Protein AF-A0A9R1PGS2-F1 (afdb_monomer_lite)

Structure (mmCIF, N/CA/C/O backbone):
data_AF-A0A9R1PGS2-F1
#
_entry.id   AF-A0A9R1PGS2-F1
#
loop_
_atom_site.group_PDB
_atom_site.id
_atom_site.type_symbol
_atom_site.label_atom_id
_atom_site.label_alt_id
_atom_site.label_comp_id
_atom_site.label_asym_id
_atom_site.label_entity_id
_atom_site.label_seq_id
_atom_site.pdbx_PDB_ins_code
_atom_site.Cartn_x
_atom_site.Cartn_y
_atom_site.Cartn_z
_atom_site.occupancy
_atom_site.B_iso_or_equiv
_atom_site.auth_seq_id
_atom_site.auth_comp_id
_atom_site.auth_asym_id
_atom_site.auth_atom_id
_atom_site.pdbx_PDB_model_num
ATOM 1 N N . MET A 1 1 ? -8.650 -7.534 22.017 1.00 87.50 1 MET A N 1
ATOM 2 C CA . MET A 1 1 ? -7.785 -6.794 21.065 1.00 87.50 1 MET A CA 1
ATOM 3 C C . MET A 1 1 ? -8.063 -7.182 19.616 1.00 87.50 1 MET A C 1
ATOM 5 O O . MET A 1 1 ? -8.366 -6.286 18.847 1.00 87.50 1 MET A O 1
ATOM 9 N N . ARG A 1 2 ? -8.017 -8.472 19.238 1.00 89.81 2 ARG A N 1
ATOM 10 C CA . ARG A 1 2 ? -8.270 -8.923 17.850 1.00 89.81 2 ARG A CA 1
ATOM 11 C C . ARG A 1 2 ? -9.603 -8.436 17.267 1.00 89.81 2 ARG A C 1
ATOM 13 O O . ARG A 1 2 ? -9.591 -7.783 16.235 1.00 89.81 2 ARG A O 1
ATOM 20 N N . GLU A 1 3 ? -10.719 -8.674 17.953 1.00 90.25 3 GLU A N 1
ATOM 21 C CA . GLU A 1 3 ? -12.052 -8.211 17.513 1.00 90.25 3 GLU A CA 1
ATOM 22 C C . GLU A 1 3 ? -12.125 -6.686 17.370 1.00 90.25 3 GLU A C 1
ATOM 24 O O . GLU A 1 3 ? -12.652 -6.166 16.393 1.00 90.25 3 GLU A O 1
ATOM 29 N N . TRP A 1 4 ? -11.507 -5.960 18.303 1.00 92.25 4 TRP A N 1
ATOM 30 C CA . TRP A 1 4 ? -11.409 -4.504 18.224 1.00 92.25 4 TRP A CA 1
ATOM 31 C C . TRP A 1 4 ? -10.594 -4.051 17.002 1.00 92.25 4 TRP A C 1
ATOM 33 O O . TRP A 1 4 ? -11.009 -3.135 16.300 1.00 92.25 4 TRP A O 1
ATOM 43 N N . CYS A 1 5 ? -9.484 -4.734 16.686 1.00 92.75 5 CYS A N 1
ATOM 44 C CA . CYS A 1 5 ? -8.715 -4.466 15.469 1.00 92.75 5 CYS A CA 1
ATOM 45 C C . CYS A 1 5 ? -9.551 -4.727 14.213 1.00 92.75 5 CYS A C 1
ATOM 47 O O . CYS A 1 5 ? -9.381 -4.008 13.243 1.00 92.75 5 CYS A O 1
ATOM 49 N N . VAL A 1 6 ? -10.472 -5.697 14.210 1.00 90.94 6 VAL A N 1
ATOM 50 C CA . VAL A 1 6 ? -11.388 -5.923 13.075 1.00 90.94 6 VAL A CA 1
ATOM 51 C C . VAL A 1 6 ? -12.341 -4.740 12.883 1.00 90.94 6 VAL A C 1
ATOM 53 O O . VAL A 1 6 ? -12.523 -4.293 11.753 1.00 90.94 6 VAL A O 1
ATOM 56 N N . ALA A 1 7 ? -12.897 -4.196 13.969 1.00 89.88 7 ALA A N 1
ATOM 57 C CA . ALA A 1 7 ? -13.845 -3.079 13.923 1.00 89.88 7 ALA A CA 1
ATOM 58 C C . ALA A 1 7 ? -13.203 -1.707 13.631 1.00 89.88 7 ALA A C 1
ATOM 60 O O . ALA A 1 7 ? -13.878 -0.819 13.119 1.00 89.88 7 ALA A O 1
ATOM 61 N N . LEU A 1 8 ? -11.913 -1.533 13.936 1.00 91.88 8 LEU A N 1
ATOM 62 C CA . LEU A 1 8 ? -11.173 -0.285 13.727 1.00 91.88 8 LEU A CA 1
ATOM 63 C C . LEU A 1 8 ? -11.237 0.173 12.249 1.00 91.88 8 LEU A C 1
ATOM 65 O O . LEU A 1 8 ? -10.912 -0.635 11.375 1.00 91.88 8 LEU A O 1
ATOM 69 N N . PRO A 1 9 ? -11.590 1.431 11.924 1.00 93.19 9 PRO A N 1
ATOM 70 C CA . PRO A 1 9 ? -11.413 1.963 10.571 1.00 93.19 9 PRO A CA 1
ATOM 71 C C . PRO A 1 9 ? -9.932 1.987 10.181 1.00 93.19 9 PRO A C 1
ATOM 73 O O . PRO A 1 9 ? -9.076 2.281 11.014 1.00 93.19 9 PRO A O 1
ATOM 76 N N . LYS A 1 10 ? -9.611 1.647 8.931 1.00 93.69 10 LYS A N 1
ATOM 77 C CA . LYS A 1 10 ? -8.225 1.555 8.449 1.00 93.69 10 LYS A CA 1
ATOM 78 C C . LYS A 1 10 ? -8.121 2.077 7.027 1.00 93.69 10 LYS A C 1
ATOM 80 O O . LYS A 1 10 ? -9.074 1.974 6.258 1.00 93.69 10 LYS A O 1
ATOM 85 N N . VAL A 1 11 ? -6.940 2.579 6.705 1.00 93.69 11 VAL A N 1
ATOM 86 C CA . VAL A 1 11 ? -6.497 2.879 5.346 1.00 93.69 11 VAL A CA 1
ATOM 87 C C . VAL A 1 11 ? -5.324 1.954 5.053 1.00 93.69 11 VAL A C 1
ATOM 89 O O . VAL A 1 11 ? -4.493 1.730 5.931 1.00 93.69 11 VAL A O 1
ATOM 92 N N . GLU A 1 12 ? -5.267 1.419 3.841 1.00 94.75 12 GLU A N 1
ATOM 93 C CA . GLU A 1 12 ? -4.162 0.590 3.371 1.00 94.75 12 GLU A CA 1
ATOM 94 C C . GLU A 1 12 ? -3.482 1.299 2.205 1.00 94.75 12 GLU A C 1
ATOM 96 O O . GLU A 1 12 ? -4.137 1.650 1.227 1.00 94.75 12 GLU A O 1
ATOM 101 N N . LEU A 1 13 ? -2.186 1.572 2.353 1.00 94.62 13 LEU A N 1
ATOM 102 C CA . LEU A 1 13 ? -1.405 2.371 1.401 1.00 94.62 13 LEU A CA 1
ATOM 103 C C . LEU A 1 13 ? -0.356 1.546 0.654 1.00 94.62 13 LEU A C 1
ATOM 105 O O . LEU A 1 13 ? 0.271 2.052 -0.269 1.00 94.62 13 LEU A O 1
ATOM 109 N N . HIS A 1 14 ? -0.156 0.297 1.072 1.00 95.81 14 HIS A N 1
ATOM 110 C CA . HIS A 1 14 ? 0.859 -0.594 0.536 1.00 95.81 14 HIS A CA 1
ATOM 111 C C . HIS A 1 14 ? 0.309 -2.022 0.514 1.00 95.81 14 HIS A C 1
ATOM 113 O O . HIS A 1 14 ? 0.360 -2.749 1.507 1.00 95.81 14 HIS A O 1
ATOM 119 N N . ALA A 1 15 ? -0.283 -2.390 -0.614 1.00 93.50 15 ALA A N 1
ATOM 120 C CA . ALA A 1 15 ? -0.775 -3.734 -0.856 1.00 93.50 15 ALA A CA 1
ATOM 121 C C . ALA A 1 15 ? -0.609 -4.062 -2.336 1.00 93.50 15 ALA A C 1
ATOM 123 O O . ALA A 1 15 ? -1.178 -3.383 -3.196 1.00 93.50 15 ALA A O 1
ATOM 124 N N . HIS A 1 16 ? 0.147 -5.111 -2.645 1.00 91.38 16 HIS A N 1
ATOM 125 C CA . HIS A 1 16 ? 0.286 -5.551 -4.023 1.00 91.38 16 HIS A CA 1
ATOM 126 C C . HIS A 1 16 ? -0.942 -6.355 -4.426 1.00 91.38 16 HIS A C 1
ATOM 128 O O . HIS A 1 16 ? -1.276 -7.377 -3.815 1.00 91.38 16 HIS A O 1
ATOM 134 N N . LEU A 1 17 ? -1.601 -5.926 -5.504 1.00 86.69 17 LEU A N 1
ATOM 135 C CA . LEU A 1 17 ? -2.782 -6.615 -6.021 1.00 86.69 17 LEU A CA 1
ATOM 136 C C . LEU A 1 17 ? -2.461 -8.075 -6.379 1.00 86.69 17 LEU A C 1
ATOM 138 O O . LEU A 1 17 ? -3.186 -8.987 -5.984 1.00 86.69 17 LEU A O 1
ATOM 142 N N . ASN A 1 18 ? -1.329 -8.298 -7.054 1.00 80.94 18 ASN A N 1
ATOM 143 C CA . ASN A 1 18 ? -0.866 -9.632 -7.440 1.00 80.94 18 ASN A CA 1
ATOM 144 C C . ASN A 1 18 ? -0.481 -10.497 -6.226 1.00 80.94 18 ASN A C 1
ATOM 146 O O . ASN A 1 18 ? -0.712 -11.704 -6.238 1.00 80.94 18 ASN A O 1
ATOM 150 N N . GLY A 1 19 ? 0.053 -9.890 -5.162 1.00 84.00 19 GLY A N 1
ATOM 151 C CA . GLY A 1 19 ? 0.369 -10.571 -3.903 1.00 84.00 19 GLY A CA 1
ATOM 152 C C . GLY A 1 19 ? -0.840 -10.846 -3.008 1.00 84.00 19 GLY A C 1
ATOM 153 O O . GLY A 1 19 ? -0.726 -11.558 -2.011 1.00 84.00 19 GLY A O 1
ATOM 154 N N . SER A 1 20 ? -2.008 -10.305 -3.365 1.00 85.69 20 SER A N 1
ATOM 155 C CA . SER A 1 20 ? -3.252 -10.376 -2.588 1.00 85.69 20 SER A CA 1
ATOM 156 C C . SER A 1 20 ? -4.326 -11.264 -3.230 1.00 85.69 20 SER A C 1
ATOM 158 O O . SER A 1 20 ? -5.487 -11.254 -2.811 1.00 85.69 20 SER A O 1
ATOM 160 N N . VAL A 1 21 ? -3.966 -12.052 -4.249 1.00 81.19 21 VAL A N 1
ATOM 161 C CA . VAL A 1 21 ? -4.893 -12.985 -4.903 1.00 81.19 21 VAL A CA 1
ATOM 162 C C . VAL A 1 21 ? -5.280 -14.108 -3.934 1.00 81.19 21 VAL A C 1
ATOM 164 O O . VAL A 1 21 ? -4.434 -14.709 -3.275 1.00 81.19 21 VAL A O 1
ATOM 167 N N . ARG A 1 22 ? -6.580 -14.421 -3.859 1.00 81.06 22 ARG A N 1
ATOM 168 C CA . ARG A 1 22 ? -7.106 -15.499 -3.007 1.00 81.06 22 ARG A CA 1
ATOM 169 C C . ARG A 1 22 ? -6.551 -16.856 -3.449 1.00 81.06 22 ARG A C 1
ATOM 171 O O . ARG A 1 22 ? -6.568 -17.169 -4.639 1.00 81.06 22 ARG A O 1
ATOM 178 N N . ASN A 1 23 ? -6.204 -17.721 -2.495 1.00 79.62 23 ASN A N 1
ATOM 179 C CA . ASN A 1 23 ? -5.731 -19.078 -2.797 1.00 79.62 23 ASN A CA 1
ATOM 180 C C . ASN A 1 23 ? -6.741 -19.880 -3.632 1.00 79.62 23 ASN A C 1
ATOM 182 O O . ASN A 1 23 ? -6.339 -20.623 -4.517 1.00 79.62 23 ASN A O 1
ATOM 186 N N . SER A 1 24 ? -8.049 -19.711 -3.402 1.00 80.50 24 SER A N 1
ATOM 187 C CA . SER A 1 24 ? -9.083 -20.362 -4.219 1.00 80.50 24 SER A CA 1
ATOM 188 C C . SER A 1 24 ? -9.005 -19.942 -5.688 1.00 80.50 24 SER A C 1
ATOM 190 O O . SER A 1 24 ? -9.051 -20.791 -6.569 1.00 80.50 24 SER A O 1
ATOM 192 N N . THR A 1 25 ? -8.806 -18.649 -5.951 1.00 83.06 25 THR A N 1
ATOM 193 C CA . THR A 1 25 ? -8.652 -18.111 -7.307 1.00 83.06 25 THR A CA 1
ATOM 194 C C . THR A 1 25 ? -7.350 -18.588 -7.945 1.00 83.06 25 THR A C 1
ATOM 196 O O . THR A 1 25 ? -7.352 -18.983 -9.106 1.00 83.06 25 THR A O 1
ATOM 199 N N . LEU A 1 26 ? -6.245 -18.635 -7.191 1.00 83.19 26 LEU A N 1
ATOM 200 C CA . LEU A 1 26 ? -4.994 -19.220 -7.683 1.00 83.19 26 LEU A CA 1
ATOM 201 C C . LEU A 1 26 ? -5.159 -20.706 -8.031 1.00 83.19 26 LEU A C 1
ATOM 203 O O . LEU A 1 26 ? -4.631 -21.144 -9.048 1.00 83.19 26 LEU A O 1
ATOM 207 N N . LEU A 1 27 ? -5.905 -21.479 -7.230 1.00 83.62 27 LEU A N 1
ATOM 208 C CA . LEU A 1 27 ? -6.197 -22.889 -7.517 1.00 83.62 27 LEU A CA 1
ATOM 209 C C . LEU A 1 27 ? -7.042 -23.052 -8.784 1.00 83.62 27 LEU A C 1
ATOM 211 O O . LEU A 1 27 ? -6.756 -23.936 -9.589 1.00 83.62 27 LEU A O 1
ATOM 215 N N . GLU A 1 28 ? -8.061 -22.213 -8.970 1.00 85.81 28 GLU A N 1
ATOM 216 C CA . GLU A 1 28 ? -8.894 -22.205 -10.178 1.00 85.81 28 GLU A CA 1
ATOM 217 C C . GLU A 1 28 ? -8.060 -21.895 -11.429 1.00 85.81 28 GLU A C 1
ATOM 219 O O . GLU A 1 28 ? -8.103 -22.655 -12.397 1.00 85.81 28 GLU A O 1
ATOM 224 N N . LEU A 1 29 ? -7.231 -20.847 -11.377 1.00 84.88 29 LEU A N 1
ATOM 225 C CA . LEU A 1 29 ? -6.328 -20.470 -12.468 1.00 84.88 29 LEU A CA 1
ATOM 226 C C . LEU A 1 29 ? -5.286 -21.557 -12.752 1.00 84.88 29 LEU A C 1
ATOM 228 O O . LEU A 1 29 ? -5.047 -21.903 -13.908 1.00 84.88 29 LEU A O 1
ATOM 232 N N . ALA A 1 30 ? -4.678 -22.124 -11.708 1.00 86.94 30 ALA A N 1
ATOM 233 C CA . ALA A 1 30 ? -3.693 -23.187 -11.855 1.00 86.94 30 ALA A CA 1
ATOM 234 C C . ALA A 1 30 ? -4.314 -24.435 -12.493 1.00 86.94 30 ALA A C 1
ATOM 236 O O . ALA A 1 30 ? -3.679 -25.081 -13.326 1.00 86.94 30 ALA A O 1
ATOM 237 N N . LYS A 1 31 ? -5.562 -24.760 -12.143 1.00 87.56 31 LYS A N 1
ATOM 238 C CA . LYS A 1 31 ? -6.291 -25.865 -12.764 1.00 87.56 31 LYS A CA 1
ATOM 239 C C . LYS A 1 31 ? -6.523 -25.603 -14.249 1.00 87.56 31 LYS A C 1
ATOM 241 O O . LYS A 1 31 ? -6.200 -26.458 -15.062 1.00 87.56 31 LYS A O 1
ATOM 246 N N . GLU A 1 32 ? -7.004 -24.415 -14.612 1.00 88.44 32 GLU A N 1
ATOM 247 C CA . GLU A 1 32 ? -7.241 -24.055 -16.015 1.00 88.44 32 GLU A CA 1
ATOM 248 C C . GLU A 1 32 ? -5.947 -24.081 -16.849 1.00 88.44 32 GLU A C 1
ATOM 250 O O . GLU A 1 32 ? -5.927 -24.583 -17.974 1.00 88.44 32 GLU A O 1
ATOM 255 N N . LEU A 1 33 ? -4.841 -23.571 -16.300 1.00 88.56 33 LEU A N 1
ATOM 256 C CA . LEU A 1 33 ? -3.532 -23.620 -16.955 1.00 88.56 33 LEU A CA 1
ATOM 257 C C . LEU A 1 33 ? -2.971 -25.045 -17.033 1.00 88.56 33 LEU A C 1
ATOM 259 O O . LEU A 1 33 ? -2.305 -25.381 -18.015 1.00 88.56 33 LEU A O 1
ATOM 263 N N . GLY A 1 34 ? -3.256 -25.881 -16.033 1.00 88.88 34 GLY A N 1
ATOM 264 C CA . GLY A 1 34 ? -2.943 -27.306 -16.039 1.00 88.88 34 GLY A CA 1
ATOM 265 C C . GLY A 1 34 ? -3.702 -28.061 -17.127 1.00 88.88 34 GLY A C 1
ATOM 266 O O . GLY A 1 34 ? -3.096 -28.808 -17.890 1.00 88.88 34 GLY A O 1
ATOM 267 N N . ASP A 1 35 ? -4.999 -27.789 -17.274 1.00 89.56 35 ASP A N 1
ATOM 268 C CA . ASP A 1 35 ? -5.846 -28.365 -18.324 1.00 89.56 35 ASP A CA 1
ATOM 269 C C . ASP A 1 35 ? -5.379 -27.935 -19.730 1.00 89.56 35 ASP A C 1
ATOM 271 O O . ASP A 1 35 ? -5.462 -28.706 -20.686 1.00 89.56 35 ASP A O 1
ATOM 275 N N . LYS A 1 36 ? -4.821 -26.723 -19.857 1.00 91.56 36 LYS A N 1
ATOM 276 C CA . LYS A 1 36 ? -4.175 -26.224 -21.087 1.00 91.56 36 LYS A CA 1
ATOM 277 C C . LYS A 1 36 ? -2.751 -26.759 -21.299 1.00 91.56 36 LYS A C 1
ATOM 279 O O . LYS A 1 36 ? -2.134 -26.432 -22.311 1.00 91.56 36 LYS A O 1
ATOM 284 N N . GLY A 1 37 ? -2.213 -27.543 -20.364 1.00 86.69 37 GLY A N 1
ATOM 285 C CA . GLY A 1 37 ? -0.858 -28.097 -20.429 1.00 86.69 37 GLY A CA 1
ATOM 286 C C . GLY A 1 37 ? 0.260 -27.057 -20.296 1.00 86.69 37 GLY A C 1
ATOM 287 O O . GLY A 1 37 ? 1.393 -27.333 -20.682 1.00 86.69 37 GLY A O 1
ATOM 288 N N . VAL A 1 38 ? -0.045 -25.861 -19.782 1.00 91.50 38 VAL A N 1
ATOM 289 C CA . VAL A 1 38 ? 0.932 -24.773 -19.599 1.00 91.50 38 VAL A CA 1
ATOM 290 C C . VAL A 1 38 ? 1.776 -25.004 -18.347 1.00 91.50 38 VAL A C 1
ATOM 292 O O . VAL A 1 38 ? 2.962 -24.681 -18.328 1.00 91.50 38 VAL A O 1
ATOM 295 N N . ILE A 1 39 ? 1.171 -25.578 -17.305 1.00 85.25 39 ILE A N 1
ATOM 296 C CA . ILE A 1 39 ? 1.831 -25.913 -16.040 1.00 85.25 39 ILE A CA 1
ATOM 297 C C . ILE A 1 39 ? 1.478 -27.335 -15.605 1.00 85.25 39 ILE A C 1
ATOM 299 O O . ILE A 1 39 ? 0.472 -27.899 -16.032 1.00 85.25 39 ILE A O 1
ATOM 303 N N . VAL A 1 40 ? 2.270 -27.895 -14.694 1.00 86.81 40 VAL A N 1
ATOM 304 C CA . VAL A 1 40 ? 1.913 -29.123 -13.978 1.00 86.81 40 VAL A CA 1
ATOM 305 C C . VAL A 1 40 ? 1.115 -28.729 -12.736 1.00 86.81 40 VAL A C 1
ATOM 307 O O . VAL A 1 40 ? 1.664 -28.180 -11.786 1.00 86.81 40 VAL A O 1
ATOM 310 N N . PHE A 1 41 ? -0.198 -28.972 -12.751 1.00 82.56 41 PHE A N 1
ATOM 311 C CA . PHE A 1 41 ? -1.101 -28.518 -11.685 1.00 82.56 41 PHE A CA 1
ATOM 312 C C . PHE A 1 41 ? -0.719 -29.043 -10.292 1.00 82.56 41 PHE A C 1
ATOM 314 O O . PHE A 1 41 ? -0.767 -28.285 -9.324 1.00 82.56 41 PHE A O 1
ATOM 321 N N . GLU A 1 42 ? -0.320 -30.315 -10.187 1.00 81.56 42 GLU A N 1
ATOM 322 C CA . GLU A 1 42 ? -0.018 -30.940 -8.891 1.00 81.56 42 GLU A CA 1
ATOM 323 C C . GLU A 1 42 ? 1.166 -30.257 -8.184 1.00 81.56 42 GLU A C 1
ATOM 325 O O . GLU A 1 42 ? 1.116 -30.065 -6.972 1.00 81.56 42 GLU A O 1
ATOM 330 N N . ASP A 1 43 ? 2.156 -29.771 -8.941 1.00 79.38 43 ASP A N 1
ATOM 331 C CA . ASP A 1 43 ? 3.326 -29.070 -8.395 1.00 79.38 43 ASP A CA 1
ATOM 332 C C . ASP A 1 43 ? 2.956 -27.716 -7.762 1.00 79.38 43 ASP A C 1
ATOM 334 O O . ASP A 1 43 ? 3.598 -27.261 -6.815 1.00 79.38 43 ASP A O 1
ATOM 338 N N . VAL A 1 44 ? 1.912 -27.055 -8.276 1.00 76.06 44 VAL A N 1
ATOM 339 C CA . VAL A 1 44 ? 1.495 -25.712 -7.833 1.00 76.06 44 VAL A CA 1
ATOM 340 C C . VAL A 1 44 ? 0.410 -25.786 -6.757 1.00 76.06 44 VAL A C 1
ATOM 342 O O . VAL A 1 44 ? 0.368 -24.960 -5.842 1.00 76.06 44 VAL A O 1
ATOM 345 N N . LYS A 1 45 ? -0.446 -26.807 -6.814 1.00 75.69 45 LYS A N 1
ATOM 346 C CA . LYS A 1 45 ? -1.518 -27.058 -5.846 1.00 75.69 45 LYS A CA 1
ATOM 347 C C . LYS A 1 45 ? -1.001 -27.117 -4.407 1.00 75.69 45 LYS A C 1
ATOM 349 O O . LYS A 1 45 ? -1.578 -26.461 -3.541 1.00 75.69 45 LYS A O 1
ATOM 354 N N . ASP A 1 46 ? 0.095 -27.830 -4.153 1.00 68.69 46 ASP A N 1
ATOM 355 C CA . ASP A 1 46 ? 0.673 -27.958 -2.807 1.00 68.69 46 ASP A CA 1
ATOM 356 C C . ASP A 1 46 ? 1.264 -26.643 -2.276 1.00 68.69 46 ASP A C 1
ATOM 358 O O . ASP A 1 46 ? 1.275 -26.398 -1.065 1.00 68.69 46 ASP A O 1
ATOM 362 N N . VAL A 1 47 ? 1.723 -25.769 -3.177 1.00 65.12 47 VAL A N 1
ATOM 363 C CA . VAL A 1 47 ? 2.219 -24.429 -2.838 1.00 65.12 47 VAL A CA 1
ATOM 364 C C . VAL A 1 47 ? 1.057 -23.510 -2.460 1.00 65.12 47 VAL A C 1
ATOM 366 O O . VAL A 1 47 ? 1.129 -22.832 -1.437 1.00 65.12 47 VAL A O 1
ATOM 369 N N . ILE A 1 48 ? -0.039 -23.533 -3.227 1.00 66.69 48 ILE A N 1
ATOM 370 C CA . ILE A 1 48 ? -1.211 -22.671 -3.000 1.00 66.69 48 ILE A CA 1
ATOM 371 C C . ILE A 1 48 ? -2.045 -23.129 -1.788 1.00 66.69 48 ILE A C 1
ATOM 373 O O . ILE A 1 48 ? -2.650 -22.316 -1.087 1.00 66.69 48 ILE A O 1
ATOM 377 N N . MET A 1 49 ? -2.089 -24.434 -1.502 1.00 59.38 49 MET A N 1
ATOM 378 C CA . MET A 1 49 ? -2.865 -24.999 -0.387 1.00 59.38 49 MET A CA 1
ATOM 379 C C . MET A 1 49 ? -2.307 -24.645 1.004 1.00 59.38 49 MET A C 1
ATOM 381 O O . MET A 1 49 ? -2.982 -24.877 2.012 1.00 59.38 49 MET A O 1
ATOM 385 N N . LYS A 1 50 ? -1.105 -24.062 1.106 1.00 49.62 50 LYS A N 1
ATOM 386 C CA . LYS A 1 50 ? -0.590 -23.556 2.383 1.00 49.62 50 LYS A CA 1
ATOM 387 C C . LYS A 1 50 ? -1.272 -22.228 2.725 1.00 49.62 50 LYS A C 1
ATOM 389 O O . LYS A 1 50 ? -1.011 -21.210 2.101 1.00 49.62 50 LYS A O 1
ATOM 394 N N . SER A 1 51 ? -2.111 -22.283 3.764 1.00 48.72 51 SER A N 1
ATOM 395 C CA . SER A 1 51 ? -2.751 -21.159 4.472 1.00 48.72 51 SER A CA 1
ATOM 396 C C . SER A 1 51 ? -4.018 -20.575 3.834 1.00 48.72 51 SER A C 1
ATOM 398 O O . SER A 1 51 ? -4.012 -19.534 3.189 1.00 48.72 51 SER A O 1
ATOM 400 N N . LEU A 1 52 ? -5.160 -21.201 4.126 1.00 37.19 52 LEU A N 1
ATOM 401 C CA . LEU A 1 52 ? -6.483 -20.663 3.807 1.00 37.19 52 LEU A CA 1
ATOM 402 C C . LEU A 1 52 ? -6.987 -19.737 4.924 1.00 37.19 52 LEU A C 1
ATOM 404 O O . LEU A 1 52 ? -7.158 -20.172 6.066 1.00 37.19 52 LEU A O 1
ATOM 408 N N . LYS A 1 53 ? -7.327 -18.489 4.586 1.00 43.38 53 LYS A N 1
ATOM 409 C CA . LYS A 1 53 ? -8.311 -17.692 5.335 1.00 43.38 53 LYS A CA 1
ATOM 410 C C . LYS A 1 53 ? -9.294 -17.030 4.374 1.00 43.38 53 LYS A C 1
ATOM 412 O O . LYS A 1 53 ? -8.909 -16.462 3.360 1.00 43.38 53 LYS A O 1
ATOM 417 N N . SER A 1 54 ? -10.570 -17.140 4.724 1.00 40.72 54 SER A N 1
ATOM 418 C CA . SER A 1 54 ? -11.711 -16.559 4.015 1.00 40.72 54 SER A CA 1
ATOM 419 C C . SER A 1 54 ? -11.816 -15.057 4.298 1.00 40.72 54 SER A C 1
ATOM 421 O O . SER A 1 54 ? -11.703 -14.649 5.454 1.00 40.72 54 SER A O 1
ATOM 423 N N . VAL A 1 55 ? -12.085 -14.254 3.267 1.00 46.53 55 VAL A N 1
ATOM 424 C CA . VAL A 1 55 ? -12.500 -12.846 3.390 1.00 46.53 55 VAL A CA 1
ATOM 425 C C . VAL A 1 55 ? -13.965 -12.756 2.959 1.00 46.53 55 VAL A C 1
ATOM 427 O O . VAL A 1 55 ? -14.321 -13.280 1.906 1.00 46.53 55 VAL A O 1
ATOM 430 N N . GLU A 1 56 ? -14.803 -12.132 3.787 1.00 45.50 56 GLU A N 1
ATOM 431 C CA . GLU A 1 56 ? -16.226 -11.885 3.506 1.00 45.50 56 GLU A CA 1
ATOM 432 C C . GLU A 1 56 ? -16.408 -10.750 2.478 1.00 45.50 56 GLU A C 1
ATOM 434 O O . GLU A 1 56 ? -15.553 -9.872 2.358 1.00 45.50 56 GLU A O 1
ATOM 439 N N . ASP A 1 57 ? -17.513 -10.780 1.727 1.00 41.12 57 ASP A N 1
ATOM 440 C CA . ASP A 1 57 ? -17.759 -9.910 0.568 1.00 41.12 57 ASP A CA 1
ATOM 441 C C . ASP A 1 57 ? -17.884 -8.412 0.918 1.00 41.12 57 ASP A C 1
ATOM 443 O O . ASP A 1 57 ? -18.521 -8.022 1.900 1.00 41.12 57 ASP A O 1
ATOM 447 N N . VAL A 1 58 ? -17.297 -7.560 0.068 1.00 47.03 58 VAL A N 1
ATOM 448 C CA . VAL A 1 58 ? -17.282 -6.090 0.172 1.00 47.03 58 VAL A CA 1
ATOM 449 C C . VAL A 1 58 ? -17.586 -5.497 -1.206 1.00 47.03 58 VAL A C 1
ATOM 451 O O . VAL A 1 58 ? -17.088 -6.009 -2.208 1.00 47.03 58 VAL A O 1
ATOM 454 N N . ASP A 1 59 ? -18.364 -4.411 -1.274 1.00 42.59 59 ASP A N 1
ATOM 455 C CA . ASP A 1 59 ? -18.574 -3.691 -2.535 1.00 42.59 59 ASP A CA 1
ATOM 456 C C . ASP A 1 59 ? -17.365 -2.785 -2.820 1.00 42.59 59 ASP A C 1
ATOM 458 O O . ASP A 1 59 ? -17.077 -1.843 -2.071 1.00 42.59 59 ASP A O 1
ATOM 462 N N . VA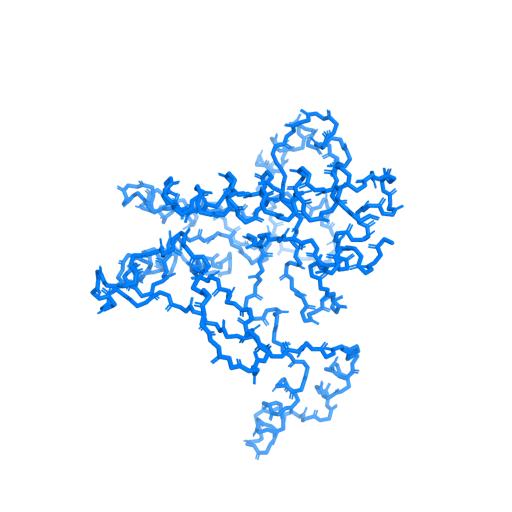L A 1 60 ? -16.654 -3.076 -3.911 1.00 53.41 60 VAL A N 1
ATOM 463 C CA . VAL A 1 60 ? -15.500 -2.297 -4.371 1.00 53.41 60 VAL A CA 1
ATOM 464 C C . VAL A 1 60 ? -15.979 -1.144 -5.243 1.00 53.41 60 VAL A C 1
ATOM 466 O O . VAL A 1 60 ? -16.555 -1.373 -6.304 1.00 53.41 60 VAL A O 1
ATOM 469 N N . VAL A 1 61 ? -15.708 0.094 -4.829 1.00 53.97 61 VAL A N 1
ATOM 470 C CA . VAL A 1 61 ? -15.961 1.275 -5.661 1.00 53.97 61 VAL A CA 1
ATOM 471 C C . VAL A 1 61 ? -14.636 1.743 -6.262 1.00 53.97 61 VAL A C 1
ATOM 473 O O . VAL A 1 61 ? -13.845 2.436 -5.615 1.00 53.97 61 VAL A O 1
ATOM 476 N N . LEU A 1 62 ? -14.395 1.351 -7.515 1.00 55.84 62 LEU A N 1
ATOM 477 C CA . LEU A 1 62 ? -13.416 2.007 -8.381 1.00 55.84 62 LEU A CA 1
ATOM 478 C C . LEU A 1 62 ? -14.058 3.315 -8.855 1.00 55.84 62 LEU A C 1
ATOM 480 O O . LEU A 1 62 ? -15.182 3.300 -9.351 1.00 55.84 62 LEU A O 1
ATOM 484 N N . PHE A 1 63 ? -13.407 4.455 -8.629 1.00 52.12 63 PHE A N 1
ATOM 485 C CA . PHE A 1 63 ? -13.963 5.738 -9.065 1.00 52.12 63 PHE A CA 1
ATOM 486 C C . PHE A 1 63 ? -14.068 5.767 -10.596 1.00 52.12 63 PHE A C 1
ATOM 488 O O . PHE A 1 63 ? -13.052 5.681 -11.279 1.00 52.12 63 PHE A O 1
ATOM 495 N N . ASP A 1 64 ? -15.289 5.921 -11.105 1.00 42.25 64 ASP A N 1
ATOM 496 C CA . ASP A 1 64 ? -15.572 6.243 -12.503 1.00 42.25 64 ASP A CA 1
ATOM 497 C C . ASP A 1 64 ? -15.723 7.765 -12.623 1.00 42.25 64 ASP A C 1
ATOM 499 O O . ASP A 1 64 ? -16.593 8.369 -11.988 1.00 42.25 64 ASP A O 1
ATOM 503 N N . SER A 1 65 ? -14.873 8.396 -13.432 1.00 41.56 65 SER A N 1
ATOM 504 C CA . SER A 1 65 ? -14.950 9.829 -13.748 1.00 41.56 65 SER A CA 1
ATOM 505 C C . SER A 1 65 ? -16.261 10.228 -14.447 1.00 41.56 65 SER A C 1
ATOM 507 O O . SER A 1 65 ? -16.594 11.413 -14.488 1.00 41.56 65 SER A O 1
ATOM 509 N N . ASN A 1 66 ? -17.054 9.263 -14.936 1.00 37.66 66 ASN A N 1
ATOM 510 C CA . ASN A 1 66 ? -18.378 9.494 -15.519 1.00 37.66 66 ASN A CA 1
ATOM 511 C C . ASN A 1 66 ? -19.529 9.539 -14.505 1.00 37.66 66 ASN A C 1
ATOM 513 O O . ASN A 1 66 ? -20.660 9.852 -14.899 1.00 37.66 66 ASN A O 1
ATOM 517 N N . LEU A 1 67 ? -19.283 9.296 -13.212 1.00 42.53 67 LEU A N 1
ATOM 518 C CA . LEU A 1 67 ? -20.270 9.577 -12.167 1.00 42.53 67 LEU A CA 1
ATOM 519 C C . LEU A 1 67 ? -20.372 11.096 -11.973 1.00 42.53 67 LEU A C 1
ATOM 521 O O . LEU A 1 67 ? -19.767 11.703 -11.091 1.00 42.53 67 LEU A O 1
ATOM 525 N N . ARG A 1 68 ? -21.151 11.721 -12.862 1.00 34.56 68 ARG A N 1
ATOM 526 C CA . ARG A 1 68 ? -21.610 13.107 -12.772 1.00 34.56 68 ARG A CA 1
ATOM 527 C C . ARG A 1 68 ? -22.125 13.377 -11.360 1.00 34.56 68 ARG A C 1
ATOM 529 O O . ARG A 1 68 ? -23.117 12.776 -10.983 1.00 34.56 68 ARG A O 1
ATOM 536 N N . ASN A 1 69 ? -21.454 14.281 -10.645 1.00 35.34 69 ASN A N 1
ATOM 537 C CA . ASN A 1 69 ? -21.920 15.310 -9.693 1.00 35.34 69 ASN A CA 1
ATOM 538 C C . ASN A 1 69 ? -23.125 15.099 -8.733 1.00 35.34 69 ASN A C 1
ATOM 540 O O . ASN A 1 69 ? -23.346 15.993 -7.917 1.00 35.34 69 ASN A O 1
ATOM 544 N N . ASP A 1 70 ? -23.845 13.976 -8.733 1.00 34.56 70 ASP A N 1
ATOM 545 C CA . ASP A 1 70 ? -25.057 13.753 -7.930 1.00 34.56 70 ASP A CA 1
ATOM 546 C C . ASP A 1 70 ? -24.859 12.763 -6.764 1.00 34.56 70 ASP A C 1
ATOM 548 O O . ASP A 1 70 ? -25.663 12.755 -5.838 1.00 34.56 70 ASP A O 1
ATOM 552 N N . GLU A 1 71 ? -23.737 12.034 -6.698 1.00 40.28 71 GLU A N 1
ATOM 553 C CA . GLU A 1 71 ? -23.228 11.444 -5.443 1.00 40.28 71 GLU A CA 1
ATOM 554 C C . GLU A 1 71 ? -22.071 12.294 -4.894 1.00 40.28 71 GLU A C 1
ATOM 556 O O . GLU A 1 71 ? -20.981 11.810 -4.586 1.00 40.28 71 GLU A O 1
ATOM 561 N N . LYS A 1 72 ? -22.288 13.609 -4.751 1.00 36.97 72 LYS A N 1
ATOM 562 C CA . LYS A 1 72 ? -21.505 14.377 -3.776 1.00 36.97 72 LYS A CA 1
ATOM 563 C C . LYS A 1 72 ? -21.693 13.689 -2.440 1.00 36.97 72 LYS A C 1
ATOM 565 O O . LYS A 1 72 ? -22.795 13.761 -1.909 1.00 36.97 72 LYS A O 1
ATOM 570 N N . LEU A 1 73 ? -20.634 13.037 -1.959 1.00 43.56 73 LEU A N 1
ATOM 571 C CA . LEU A 1 73 ? -20.375 12.629 -0.582 1.00 43.56 73 LEU A CA 1
ATOM 572 C C . LEU A 1 73 ? -21.458 13.143 0.381 1.00 43.56 73 LEU A C 1
ATOM 574 O O . LEU A 1 73 ? -21.307 14.198 1.002 1.00 43.56 73 LEU A O 1
ATOM 578 N N . SER A 1 74 ? -22.598 12.447 0.435 1.00 36.00 74 SER A N 1
ATOM 579 C CA . SER A 1 74 ? -23.710 12.905 1.249 1.00 36.00 74 SER A CA 1
ATOM 580 C C . SER A 1 74 ? -23.302 12.616 2.679 1.00 36.00 74 SER A C 1
ATOM 582 O O . SER A 1 74 ? -23.342 11.477 3.142 1.00 36.00 74 SER A O 1
ATOM 584 N N . SER A 1 75 ? -22.882 13.660 3.378 1.00 36.22 75 SER A N 1
ATOM 585 C CA . SER A 1 75 ? -22.544 13.685 4.799 1.00 36.22 75 SER A CA 1
ATOM 586 C C . SER A 1 75 ? -23.763 13.466 5.707 1.00 36.22 75 SER A C 1
ATOM 588 O O . SER A 1 75 ? -23.782 13.887 6.859 1.00 36.22 75 SER A O 1
ATOM 590 N N . THR A 1 76 ? -24.806 12.807 5.205 1.00 29.31 76 THR A N 1
ATOM 591 C CA . THR A 1 76 ? -26.033 12.516 5.933 1.00 29.31 76 THR A CA 1
ATOM 592 C C . THR A 1 76 ? -26.210 11.002 5.979 1.00 29.31 76 THR A C 1
ATOM 594 O O . THR A 1 76 ? -26.288 10.374 4.921 1.00 29.31 76 THR A O 1
ATOM 597 N N . PRO A 1 77 ? -26.302 10.374 7.165 1.00 32.75 77 PRO A N 1
ATOM 598 C CA . PRO A 1 77 ? -26.850 9.034 7.238 1.00 32.75 77 PRO A CA 1
ATOM 599 C C . PRO A 1 77 ? -28.313 9.149 6.805 1.00 32.75 77 PRO A C 1
ATOM 601 O O . PRO A 1 77 ? -29.148 9.622 7.571 1.00 32.75 77 PRO A O 1
ATOM 604 N N . MET A 1 78 ? -28.627 8.770 5.562 1.00 31.64 78 MET A N 1
ATOM 605 C CA . MET A 1 78 ? -30.016 8.583 5.152 1.00 31.64 78 MET A CA 1
ATOM 606 C C . MET A 1 78 ? -30.631 7.534 6.079 1.00 31.64 78 MET A C 1
ATOM 608 O O . MET A 1 78 ? -30.316 6.342 6.017 1.00 31.64 78 MET A O 1
ATOM 612 N N . THR A 1 79 ? -31.461 8.012 6.998 1.00 39.59 79 THR A N 1
ATOM 613 C CA . THR A 1 79 ? -32.481 7.224 7.664 1.00 39.59 79 THR A CA 1
ATOM 614 C C . THR A 1 79 ? -33.595 7.022 6.654 1.00 39.59 79 THR A C 1
ATOM 616 O O . THR A 1 79 ? -34.388 7.936 6.444 1.00 39.59 79 THR A O 1
ATOM 619 N N . ASP A 1 80 ? -33.656 5.852 6.025 1.00 34.81 80 ASP A N 1
ATOM 620 C CA . ASP A 1 80 ? -34.946 5.337 5.589 1.00 34.81 80 ASP A CA 1
ATOM 621 C C . ASP A 1 80 ? -34.983 3.806 5.610 1.00 34.81 80 ASP A C 1
ATOM 623 O O . ASP A 1 80 ? -33.969 3.110 5.560 1.00 34.81 80 ASP A O 1
ATOM 627 N N . LEU A 1 81 ? -36.203 3.350 5.821 1.00 40.12 81 LEU A N 1
ATOM 628 C CA . LEU A 1 81 ? -36.708 2.112 6.370 1.00 40.12 81 LEU A CA 1
ATOM 629 C C . LEU A 1 81 ? -36.468 0.903 5.458 1.00 40.12 81 LEU A C 1
ATOM 631 O O . LEU A 1 81 ? -36.904 0.878 4.312 1.00 40.12 81 LEU A O 1
ATOM 635 N N . GLY A 1 82 ? -35.877 -0.159 6.006 1.00 31.19 82 GLY A N 1
ATOM 636 C CA . GLY A 1 82 ? -35.855 -1.471 5.357 1.00 31.19 82 GLY A CA 1
ATOM 637 C C . GLY A 1 82 ? -34.632 -2.278 5.756 1.00 31.19 82 GLY A C 1
ATOM 638 O O . GLY A 1 82 ? -33.505 -1.871 5.501 1.00 31.19 82 GLY A O 1
ATOM 639 N N . GLY A 1 83 ? -34.852 -3.407 6.428 1.00 40.00 83 GLY A N 1
ATOM 640 C CA . GLY A 1 83 ? -33.786 -4.297 6.867 1.00 40.00 83 GLY A CA 1
ATOM 641 C C . GLY A 1 83 ? -33.044 -4.910 5.687 1.00 40.00 83 GLY A C 1
ATOM 642 O O . GLY A 1 83 ? -33.560 -5.812 5.043 1.00 40.00 83 GLY A O 1
ATOM 643 N N . ASP A 1 84 ? -31.817 -4.457 5.458 1.00 39.69 84 ASP A N 1
ATOM 644 C CA . ASP A 1 84 ? -30.808 -5.202 4.721 1.00 39.69 84 ASP A CA 1
ATOM 645 C C . ASP A 1 84 ? -29.430 -4.804 5.266 1.00 39.69 84 ASP A C 1
ATOM 647 O O . ASP A 1 84 ? -29.203 -3.645 5.633 1.00 39.69 84 ASP A O 1
ATOM 651 N N . ARG A 1 85 ? -28.517 -5.764 5.434 1.00 42.09 85 ARG A N 1
ATOM 652 C CA . ARG A 1 85 ? -27.190 -5.500 6.021 1.00 42.09 85 ARG A CA 1
ATOM 653 C C . ARG A 1 85 ? -26.464 -4.475 5.141 1.00 42.09 85 ARG A C 1
ATOM 655 O O . ARG A 1 85 ? -26.036 -4.826 4.048 1.00 42.09 85 ARG A O 1
ATOM 662 N N . LYS A 1 86 ? -26.306 -3.228 5.618 1.00 49.34 86 LYS A N 1
ATOM 663 C CA . LYS A 1 86 ? -25.538 -2.169 4.933 1.00 49.34 86 LYS A CA 1
ATOM 664 C C . LYS A 1 86 ? -24.173 -2.722 4.518 1.00 49.34 86 LYS A C 1
ATOM 666 O O . LYS A 1 86 ? -23.308 -2.933 5.371 1.00 49.34 86 LYS A O 1
ATOM 671 N N . ARG A 1 87 ? -23.985 -2.974 3.220 1.00 51.34 87 ARG A N 1
ATOM 672 C CA . ARG A 1 87 ? -22.686 -3.374 2.678 1.00 51.34 87 ARG A CA 1
ATOM 673 C C . ARG A 1 87 ? -21.691 -2.246 2.919 1.00 51.34 87 ARG A C 1
ATOM 675 O O . ARG A 1 87 ? -21.996 -1.069 2.719 1.00 51.34 87 ARG A O 1
ATOM 682 N N . LYS A 1 88 ? -20.511 -2.601 3.420 1.00 60.56 88 LYS A N 1
ATOM 683 C CA . LYS A 1 88 ? -19.434 -1.639 3.658 1.00 60.56 88 LYS A CA 1
ATOM 684 C C . LYS A 1 88 ? -18.870 -1.229 2.295 1.00 60.56 88 LYS A C 1
ATOM 686 O O . LYS A 1 88 ? -18.514 -2.101 1.510 1.00 60.56 88 LYS A O 1
ATOM 691 N N . ARG A 1 89 ? -18.809 0.076 2.017 1.00 68.31 89 ARG A N 1
ATOM 692 C CA . ARG A 1 89 ? -18.152 0.617 0.816 1.00 68.31 89 ARG A CA 1
ATOM 693 C C . ARG A 1 89 ? -16.652 0.742 1.080 1.00 68.31 89 ARG A C 1
ATOM 695 O O . ARG A 1 89 ? -16.271 1.246 2.138 1.00 68.31 89 ARG A O 1
ATOM 702 N N . ILE A 1 90 ? -15.822 0.331 0.122 1.00 79.88 90 ILE A N 1
ATOM 703 C CA . ILE A 1 90 ? -14.386 0.641 0.116 1.00 79.88 90 ILE A CA 1
ATOM 704 C C . ILE A 1 90 ? -14.043 1.555 -1.056 1.00 79.88 90 ILE A C 1
ATOM 706 O O . ILE A 1 90 ? -14.572 1.396 -2.156 1.00 79.88 90 ILE A O 1
ATOM 710 N N . TYR A 1 91 ? -13.145 2.503 -0.805 1.00 81.88 91 TYR A N 1
ATOM 711 C CA . TYR A 1 91 ? -12.608 3.399 -1.821 1.00 81.88 91 TYR A CA 1
ATOM 712 C C . TYR A 1 91 ? -11.237 2.899 -2.244 1.00 81.88 91 TYR A C 1
ATOM 714 O O . TYR A 1 91 ? -10.359 2.729 -1.399 1.00 81.88 91 TYR A O 1
ATOM 722 N N . VAL A 1 92 ? -11.064 2.675 -3.544 1.00 87.50 92 VAL A N 1
ATOM 723 C CA . VAL A 1 92 ? -9.821 2.133 -4.097 1.00 87.50 92 VAL A CA 1
ATOM 724 C C . VAL A 1 92 ? -9.227 3.111 -5.104 1.00 87.50 92 VAL A C 1
ATOM 726 O O . VAL A 1 92 ? -9.942 3.799 -5.843 1.00 87.50 92 VAL A O 1
ATOM 729 N N . ARG A 1 93 ? -7.899 3.185 -5.094 1.00 88.75 93 ARG A N 1
ATOM 730 C CA . ARG A 1 93 ? -7.069 3.861 -6.086 1.00 88.75 93 ARG A CA 1
ATOM 731 C C . ARG A 1 93 ? -5.886 2.972 -6.422 1.00 88.75 93 ARG A C 1
ATOM 733 O O . ARG A 1 93 ? -5.492 2.146 -5.603 1.00 88.75 93 ARG A O 1
ATOM 740 N N . LEU A 1 94 ? -5.362 3.134 -7.627 1.00 92.19 94 LEU A N 1
ATOM 741 C CA . LEU A 1 94 ? -4.301 2.296 -8.160 1.00 92.19 94 LEU A CA 1
ATOM 742 C C . LEU A 1 94 ? -3.021 3.104 -8.342 1.00 92.19 94 LEU A C 1
ATOM 744 O O . LEU A 1 94 ? -3.057 4.267 -8.752 1.00 92.19 94 LEU A O 1
ATOM 748 N N . LEU A 1 95 ? -1.899 2.450 -8.064 1.00 92.25 95 LEU A N 1
ATOM 749 C CA . LEU A 1 95 ? -0.575 2.891 -8.472 1.00 92.25 95 LEU A CA 1
ATOM 750 C C . LEU A 1 95 ? -0.069 1.912 -9.527 1.00 92.25 95 LEU A C 1
ATOM 752 O O . LEU A 1 95 ? -0.252 0.702 -9.379 1.00 92.25 95 LEU A O 1
ATOM 756 N N . LEU A 1 96 ? 0.530 2.427 -10.598 1.00 93.88 96 LEU A N 1
ATOM 757 C CA . LEU A 1 96 ? 1.223 1.574 -11.558 1.00 93.88 96 LEU A CA 1
ATOM 758 C C . LEU A 1 96 ? 2.674 1.399 -11.130 1.00 93.88 96 LEU A C 1
ATOM 760 O O . LEU A 1 96 ? 3.353 2.367 -10.792 1.00 93.88 96 LEU A O 1
ATOM 764 N N . SER A 1 97 ? 3.141 0.157 -11.153 1.00 94.00 97 SER A N 1
ATOM 765 C CA . SER A 1 97 ? 4.461 -0.177 -10.641 1.00 94.00 97 SER A CA 1
ATOM 766 C C . SER A 1 97 ? 5.524 -0.149 -11.731 1.00 94.00 97 SER A C 1
ATOM 768 O O . SER A 1 97 ? 5.372 -0.776 -12.782 1.00 94.00 97 SER A O 1
ATOM 770 N N . ILE A 1 98 ? 6.618 0.564 -11.472 1.00 91.44 98 ILE A N 1
ATOM 771 C CA . ILE A 1 98 ? 7.876 0.407 -12.196 1.00 91.44 98 ILE A CA 1
ATOM 772 C C . ILE A 1 98 ? 8.614 -0.774 -11.561 1.00 91.44 98 ILE A C 1
ATOM 774 O O . ILE A 1 98 ? 9.002 -0.725 -10.393 1.00 91.44 98 ILE A O 1
ATOM 778 N N . ASP A 1 99 ? 8.835 -1.829 -12.341 1.00 89.75 99 ASP A N 1
ATOM 779 C CA . ASP A 1 99 ? 9.582 -3.008 -11.907 1.00 89.75 99 ASP A CA 1
ATOM 780 C C . ASP A 1 99 ? 11.091 -2.794 -12.098 1.00 89.75 99 ASP A C 1
ATOM 782 O O . ASP A 1 99 ? 11.567 -2.539 -13.206 1.00 89.75 99 ASP A O 1
ATOM 786 N N . ARG A 1 100 ? 11.868 -2.964 -11.024 1.00 86.88 100 ARG A N 1
ATOM 787 C CA . ARG A 1 100 ? 13.343 -2.905 -11.031 1.00 86.88 100 ARG A CA 1
ATOM 788 C C . ARG A 1 100 ? 14.034 -3.906 -11.972 1.00 86.88 100 ARG A C 1
ATOM 790 O O . ARG A 1 100 ? 15.242 -3.846 -12.170 1.00 86.88 100 ARG A O 1
ATOM 797 N N . ARG A 1 101 ? 13.321 -4.860 -12.563 1.00 85.94 101 ARG A N 1
ATOM 798 C CA . ARG A 1 101 ? 13.872 -5.761 -13.594 1.00 85.94 101 ARG A CA 1
ATOM 799 C C . ARG A 1 101 ? 13.826 -5.173 -14.999 1.00 85.94 101 ARG A C 1
ATOM 801 O O . ARG A 1 101 ? 14.492 -5.696 -15.890 1.00 85.94 101 ARG A O 1
ATOM 808 N N . GLU A 1 102 ? 13.046 -4.118 -15.189 1.00 91.75 102 GLU A N 1
ATOM 809 C CA . GLU A 1 102 ? 12.716 -3.575 -16.498 1.00 91.75 102 GLU A CA 1
ATOM 810 C C . GLU A 1 102 ? 13.626 -2.406 -16.904 1.00 91.75 102 GLU A C 1
ATOM 812 O O . GLU A 1 102 ? 14.456 -1.907 -16.140 1.00 91.75 102 GLU A O 1
ATOM 817 N N . THR A 1 103 ? 13.489 -1.993 -18.165 1.00 95.69 103 THR A N 1
ATOM 818 C CA . THR A 1 103 ? 14.319 -0.956 -18.799 1.00 95.69 103 THR A CA 1
ATOM 819 C C . THR A 1 103 ? 13.803 0.465 -18.546 1.00 95.69 103 THR A C 1
ATOM 821 O O . THR A 1 103 ? 12.643 0.665 -18.194 1.00 95.69 103 THR A O 1
ATOM 824 N N . THR A 1 104 ? 14.628 1.482 -18.832 1.00 95.50 104 THR A N 1
ATOM 825 C CA . THR A 1 104 ? 14.213 2.899 -18.798 1.00 95.50 104 THR A CA 1
ATOM 826 C C . THR A 1 104 ? 12.999 3.184 -19.682 1.00 95.50 104 THR A C 1
ATOM 828 O O . THR A 1 104 ? 12.130 3.951 -19.284 1.00 95.50 104 THR A O 1
ATOM 831 N N . SER A 1 105 ? 12.916 2.562 -20.865 1.00 97.88 105 SER A N 1
ATOM 832 C CA . SER A 1 105 ? 11.762 2.738 -21.759 1.00 97.88 105 SER A CA 1
ATOM 833 C C . SER A 1 105 ? 10.487 2.218 -21.110 1.00 97.88 105 SER A C 1
ATOM 835 O O . SER A 1 105 ? 9.500 2.937 -21.062 1.00 97.88 105 SER A O 1
ATOM 837 N N . ALA A 1 106 ? 10.533 1.009 -20.544 1.00 96.31 106 ALA A N 1
ATOM 838 C CA . ALA A 1 106 ? 9.385 0.420 -19.862 1.00 96.31 106 ALA A CA 1
ATOM 839 C C . ALA A 1 106 ? 8.964 1.255 -18.641 1.00 96.31 106 ALA A C 1
ATOM 841 O O . ALA A 1 106 ? 7.778 1.475 -18.417 1.00 96.31 106 ALA A O 1
ATOM 842 N N . ALA A 1 107 ? 9.933 1.785 -17.886 1.00 94.56 107 ALA A N 1
ATOM 843 C CA . ALA A 1 107 ? 9.661 2.691 -16.775 1.00 94.56 107 ALA A CA 1
ATOM 844 C C . ALA A 1 107 ? 8.954 3.980 -17.239 1.00 94.56 107 ALA A C 1
ATOM 846 O O . ALA A 1 107 ? 7.983 4.400 -16.614 1.00 94.56 107 ALA A O 1
ATOM 847 N N . LEU A 1 108 ? 9.397 4.592 -18.344 1.00 98.00 108 LEU A N 1
ATOM 848 C CA . LEU A 1 108 ? 8.736 5.760 -18.943 1.00 98.00 108 LEU A CA 1
ATOM 849 C C . LEU A 1 108 ? 7.329 5.427 -19.456 1.00 98.00 108 LEU A C 1
ATOM 851 O O . LEU A 1 108 ? 6.408 6.222 -19.262 1.00 98.00 108 LEU A O 1
ATOM 855 N N . ASP A 1 109 ? 7.148 4.255 -20.064 1.00 97.81 109 ASP A N 1
ATOM 856 C CA . ASP A 1 109 ? 5.844 3.781 -20.531 1.00 97.81 109 ASP A CA 1
ATOM 857 C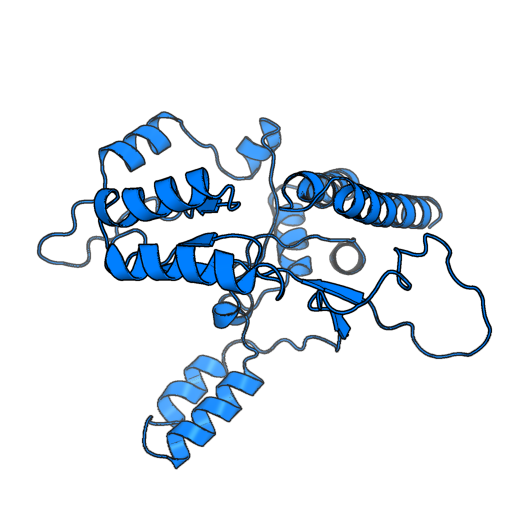 C . ASP A 1 109 ? 4.857 3.639 -19.363 1.00 97.81 109 ASP A C 1
ATOM 859 O O . ASP A 1 109 ? 3.720 4.095 -19.475 1.00 97.81 109 ASP A O 1
ATOM 863 N N . THR A 1 110 ? 5.298 3.122 -18.209 1.00 96.69 110 THR A N 1
ATOM 864 C CA . THR A 1 110 ? 4.486 3.072 -16.979 1.00 96.69 110 THR A CA 1
ATOM 865 C C . THR A 1 110 ? 4.017 4.461 -16.540 1.00 96.69 110 THR A C 1
ATOM 867 O O . THR A 1 110 ? 2.852 4.635 -16.183 1.00 96.69 110 THR A O 1
ATOM 870 N N . VAL A 1 111 ? 4.893 5.470 -16.589 1.00 96.00 111 VAL A N 1
ATOM 871 C CA . VAL A 1 111 ? 4.550 6.854 -16.211 1.00 96.00 111 VAL A CA 1
ATOM 872 C C . VAL A 1 111 ? 3.533 7.458 -17.176 1.00 96.00 111 VAL A C 1
ATOM 874 O O . VAL A 1 111 ? 2.549 8.065 -16.751 1.00 96.00 111 VAL A O 1
ATOM 877 N N . ASN A 1 112 ? 3.741 7.265 -18.479 1.00 96.81 112 ASN A N 1
ATOM 878 C CA . ASN A 1 112 ? 2.821 7.752 -19.504 1.00 96.81 112 ASN A CA 1
ATOM 879 C C . ASN A 1 112 ? 1.445 7.080 -19.380 1.00 96.81 112 ASN A C 1
ATOM 881 O O . ASN A 1 112 ? 0.420 7.760 -19.437 1.00 96.81 112 ASN A O 1
ATOM 885 N N . LEU A 1 113 ? 1.422 5.769 -19.124 1.00 95.25 113 LEU A N 1
ATOM 886 C CA . LEU A 1 113 ? 0.192 5.020 -18.893 1.00 95.25 113 LEU A CA 1
ATOM 887 C C . LEU A 1 113 ? -0.535 5.503 -17.632 1.00 95.25 113 LEU A C 1
ATOM 889 O O . LEU A 1 113 ? -1.757 5.646 -17.644 1.00 95.25 113 LEU A O 1
ATOM 893 N N . ALA A 1 114 ? 0.195 5.823 -16.558 1.00 92.31 114 ALA A N 1
ATOM 894 C CA . ALA A 1 114 ? -0.407 6.361 -15.340 1.00 92.31 114 ALA A CA 1
ATOM 895 C C . ALA A 1 114 ? -1.138 7.689 -15.596 1.00 92.31 114 ALA A C 1
ATOM 897 O O . ALA A 1 114 ? -2.218 7.910 -15.048 1.00 92.31 114 ALA A O 1
ATOM 898 N N . MET A 1 115 ? -0.602 8.544 -16.475 1.00 92.50 115 MET A N 1
ATOM 899 C CA . MET A 1 115 ? -1.290 9.768 -16.898 1.00 92.50 115 MET A CA 1
ATOM 900 C C . MET A 1 115 ? -2.523 9.508 -17.749 1.00 92.50 115 MET A C 1
ATOM 902 O O . MET A 1 115 ? -3.539 10.176 -17.559 1.00 92.50 115 MET A O 1
ATOM 906 N N . GLU A 1 116 ? -2.439 8.573 -18.692 1.00 92.81 116 GLU A N 1
ATOM 907 C CA . GLU A 1 116 ? -3.567 8.212 -19.553 1.00 92.81 116 GLU A CA 1
ATOM 908 C C . GLU A 1 116 ? -4.731 7.633 -18.735 1.00 92.81 116 GLU A C 1
ATOM 910 O O . GLU A 1 116 ? -5.899 7.934 -18.982 1.00 92.81 116 GLU A O 1
ATOM 915 N N . MET A 1 117 ? -4.412 6.848 -17.707 1.00 89.44 117 MET A N 1
ATOM 916 C CA . MET A 1 117 ? -5.387 6.163 -16.861 1.00 89.44 117 MET A CA 1
ATOM 917 C C . MET A 1 117 ? -5.823 6.964 -15.628 1.00 89.44 117 MET A C 1
ATOM 919 O O . MET A 1 117 ? -6.570 6.438 -14.797 1.00 89.44 117 MET A O 1
ATOM 923 N N . LYS A 1 118 ? -5.404 8.230 -15.491 1.00 86.44 118 LYS A N 1
ATOM 924 C CA . LYS A 1 118 ? -5.665 9.029 -14.281 1.00 86.44 118 LYS A CA 1
ATOM 925 C C . LYS A 1 118 ? -7.157 9.152 -13.933 1.00 86.44 118 LYS A C 1
ATOM 927 O O . LYS A 1 118 ? -7.551 9.136 -12.769 1.00 86.44 118 LYS A O 1
ATOM 932 N N . ASP A 1 119 ? -8.002 9.209 -14.962 1.00 82.94 119 ASP A N 1
ATOM 933 C CA . ASP A 1 119 ? -9.456 9.355 -14.837 1.00 82.94 119 ASP A CA 1
ATOM 934 C C . ASP A 1 119 ? -10.179 7.998 -14.678 1.00 82.94 119 ASP A C 1
ATOM 936 O O . ASP A 1 119 ? -11.407 7.951 -14.592 1.00 82.94 119 ASP A O 1
ATOM 940 N N . GLN A 1 120 ? -9.420 6.895 -14.620 1.00 82.75 120 GLN A N 1
ATOM 941 C CA . GLN A 1 120 ? -9.890 5.515 -14.421 1.00 82.75 120 GLN A CA 1
ATOM 942 C C . GLN A 1 120 ? -9.486 4.954 -13.043 1.00 82.75 120 GLN A C 1
ATOM 944 O O . GLN A 1 120 ? -9.525 3.747 -12.809 1.00 82.75 120 GLN A O 1
ATOM 949 N N . GLY A 1 121 ? -9.070 5.825 -12.116 1.00 81.31 121 GLY A N 1
ATOM 950 C CA . GLY A 1 121 ? -8.724 5.454 -10.742 1.00 81.31 121 GLY A CA 1
ATOM 951 C C . GLY A 1 121 ? -7.238 5.178 -10.495 1.00 81.31 121 GLY A C 1
ATOM 952 O O . GLY A 1 121 ? -6.878 4.889 -9.350 1.00 81.31 121 GLY A O 1
ATOM 953 N N . VAL A 1 122 ? -6.378 5.309 -11.511 1.00 89.75 122 VAL A N 1
ATOM 954 C CA . VAL A 1 122 ? -4.921 5.382 -11.326 1.00 89.75 122 VAL A CA 1
ATOM 955 C C . VAL A 1 122 ? -4.562 6.778 -10.827 1.00 89.75 122 VAL A C 1
ATOM 957 O O . VAL A 1 122 ? -5.050 7.767 -11.353 1.00 89.75 122 VAL A O 1
ATOM 960 N N . ILE A 1 123 ? -3.742 6.887 -9.787 1.00 90.31 123 ILE A N 1
ATOM 961 C CA . ILE A 1 123 ? -3.422 8.191 -9.172 1.00 90.31 123 ILE A CA 1
ATOM 962 C C . ILE A 1 123 ? -1.936 8.433 -8.998 1.00 90.31 123 ILE A C 1
ATOM 964 O O . ILE A 1 123 ? -1.550 9.451 -8.435 1.00 90.31 123 ILE A O 1
ATOM 968 N N . GLY A 1 124 ? -1.104 7.483 -9.396 1.00 92.62 124 GLY A N 1
ATOM 969 C CA . GLY A 1 124 ? 0.306 7.548 -9.095 1.00 92.62 124 GLY A CA 1
ATOM 970 C C . GLY A 1 124 ? 1.067 6.343 -9.596 1.00 92.62 124 GLY A C 1
ATOM 971 O O . GLY A 1 124 ? 0.520 5.461 -10.264 1.00 92.62 124 GLY A O 1
ATOM 972 N N . ILE A 1 125 ? 2.335 6.322 -9.221 1.00 93.38 125 ILE A N 1
ATOM 973 C CA . ILE A 1 125 ? 3.251 5.231 -9.513 1.00 93.38 125 ILE A CA 1
ATOM 974 C C . ILE A 1 125 ? 3.989 4.792 -8.254 1.00 93.38 125 ILE A C 1
ATOM 976 O O . ILE A 1 125 ? 4.113 5.553 -7.286 1.00 93.38 125 ILE A O 1
ATOM 980 N N . ASP A 1 126 ? 4.530 3.583 -8.302 1.00 94.69 126 ASP A N 1
ATOM 981 C CA . ASP A 1 126 ? 5.580 3.153 -7.388 1.00 94.69 126 ASP A CA 1
ATOM 982 C C . ASP A 1 126 ? 6.830 2.664 -8.138 1.00 94.69 126 ASP A C 1
ATOM 984 O O . ASP A 1 126 ? 6.786 2.386 -9.337 1.00 94.69 126 ASP A O 1
ATOM 988 N N . LEU A 1 127 ? 7.959 2.587 -7.430 1.00 88.12 127 LEU A N 1
ATOM 989 C CA . LEU A 1 127 ? 9.132 1.813 -7.843 1.00 88.12 127 LEU A CA 1
ATOM 990 C C . LEU A 1 127 ? 9.280 0.624 -6.892 1.00 88.12 127 LEU A C 1
ATOM 992 O O . LEU A 1 127 ? 9.609 0.826 -5.718 1.00 88.12 127 LEU A O 1
ATOM 996 N N . SER A 1 128 ? 9.077 -0.591 -7.402 1.00 88.56 128 SER A N 1
ATOM 997 C CA . SER A 1 128 ? 9.041 -1.834 -6.620 1.00 88.56 128 SER A CA 1
ATOM 998 C C . SER A 1 128 ? 9.853 -2.958 -7.289 1.00 88.56 128 SER A C 1
ATOM 1000 O O . SER A 1 128 ? 10.712 -2.719 -8.142 1.00 88.56 128 SER A O 1
ATOM 1002 N N . GLY A 1 129 ? 9.624 -4.206 -6.886 1.00 83.75 129 GLY A N 1
ATOM 1003 C CA . GLY A 1 129 ? 10.307 -5.376 -7.421 1.00 83.75 129 GLY A CA 1
ATOM 1004 C C . GLY A 1 129 ? 11.590 -5.685 -6.662 1.00 83.75 129 GLY A C 1
ATOM 1005 O O . GLY A 1 129 ? 11.836 -5.186 -5.569 1.00 83.75 129 GLY A O 1
ATOM 1006 N N . ASN A 1 130 ? 12.418 -6.558 -7.229 1.00 79.12 130 ASN A N 1
ATOM 1007 C CA . ASN A 1 130 ? 13.580 -7.064 -6.512 1.00 79.12 130 ASN A CA 1
ATOM 1008 C C . ASN A 1 130 ? 14.613 -5.930 -6.287 1.00 79.12 130 ASN A C 1
ATOM 1010 O O . ASN A 1 130 ? 15.187 -5.440 -7.259 1.00 79.12 130 ASN A O 1
ATOM 1014 N N . PRO A 1 131 ? 14.905 -5.529 -5.032 1.00 76.81 131 PRO A N 1
ATOM 1015 C CA . PRO A 1 131 ? 15.769 -4.380 -4.734 1.00 76.81 131 PRO A CA 1
ATOM 1016 C C . PRO A 1 131 ? 17.244 -4.618 -5.079 1.00 76.81 131 PRO A C 1
ATOM 1018 O O . PRO A 1 131 ? 18.074 -3.724 -4.927 1.00 76.81 131 PRO A O 1
ATOM 1021 N N . VAL A 1 132 ? 17.581 -5.836 -5.503 1.00 72.62 132 VAL A N 1
ATOM 1022 C CA . VAL A 1 132 ? 18.943 -6.255 -5.824 1.00 72.62 132 VAL A CA 1
ATOM 1023 C C . VAL A 1 132 ? 19.241 -6.236 -7.315 1.00 72.62 132 VAL A C 1
ATOM 1025 O O . VAL A 1 132 ? 20.362 -6.502 -7.715 1.00 72.62 132 VAL A O 1
ATOM 1028 N N . VAL A 1 133 ? 18.243 -5.999 -8.153 1.00 74.94 133 VAL A N 1
ATOM 1029 C CA . VAL A 1 133 ? 18.419 -5.898 -9.602 1.00 74.94 133 VAL A CA 1
ATOM 1030 C C . VAL A 1 133 ? 18.055 -4.493 -10.045 1.00 74.94 133 VAL A C 1
ATOM 1032 O O . VAL A 1 133 ? 17.313 -3.795 -9.352 1.00 74.94 133 VAL A O 1
ATOM 1035 N N . GLY A 1 134 ? 18.597 -4.093 -11.192 1.00 76.38 134 GLY A N 1
ATOM 1036 C CA . GLY A 1 134 ? 18.399 -2.747 -11.704 1.00 76.38 134 GLY A CA 1
ATOM 1037 C C . GLY A 1 134 ? 19.371 -1.723 -11.128 1.00 76.38 134 GLY A C 1
ATOM 1038 O O . GLY A 1 134 ? 19.997 -1.939 -10.094 1.00 76.38 134 GLY A O 1
ATOM 1039 N N . GLU A 1 135 ? 19.478 -0.589 -11.811 1.00 80.19 135 GLU A N 1
ATOM 1040 C CA . GLU A 1 135 ? 20.341 0.532 -11.424 1.00 80.19 135 GLU A CA 1
ATOM 1041 C C . GLU A 1 135 ? 19.492 1.796 -11.299 1.00 80.19 135 GLU A C 1
ATOM 1043 O O . GLU A 1 135 ? 18.593 2.010 -12.114 1.00 80.19 135 GLU A O 1
ATOM 1048 N N . TRP A 1 136 ? 19.777 2.647 -10.312 1.00 81.75 136 TRP A N 1
ATOM 1049 C CA . TRP A 1 136 ? 18.999 3.864 -10.040 1.00 81.75 136 TRP A CA 1
ATOM 1050 C C . TRP A 1 136 ? 18.850 4.761 -11.279 1.00 81.75 136 TRP A C 1
ATOM 1052 O O . TRP A 1 136 ? 17.761 5.254 -11.576 1.00 81.75 136 TRP A O 1
ATOM 1062 N N . GLU A 1 137 ? 19.923 4.902 -12.057 1.00 84.81 137 GLU A N 1
ATOM 1063 C CA . GLU A 1 137 ? 19.979 5.677 -13.298 1.00 84.81 137 GLU A CA 1
ATOM 1064 C C . GLU A 1 137 ? 19.000 5.171 -14.368 1.00 84.81 137 GLU A C 1
ATOM 1066 O O . GLU A 1 137 ? 18.614 5.931 -15.253 1.00 84.81 137 GLU A O 1
ATOM 1071 N N . THR A 1 138 ? 18.568 3.909 -14.279 1.00 86.12 138 THR A N 1
ATOM 1072 C CA . THR A 1 138 ? 17.578 3.325 -15.195 1.00 86.12 138 THR A CA 1
ATOM 1073 C C . THR A 1 138 ? 16.201 3.950 -14.986 1.00 86.12 138 THR A C 1
ATOM 1075 O O . THR A 1 138 ? 15.496 4.203 -15.962 1.00 86.12 138 THR A O 1
ATOM 1078 N N . TYR A 1 139 ? 15.823 4.214 -13.732 1.00 87.94 139 TYR A N 1
ATOM 1079 C CA . TYR A 1 139 ? 14.475 4.658 -13.351 1.00 87.94 139 TYR A CA 1
ATOM 1080 C C . TYR A 1 139 ? 14.388 6.163 -13.140 1.00 87.94 139 TYR A C 1
ATOM 1082 O O . TYR A 1 139 ? 13.307 6.729 -13.284 1.00 87.94 139 TYR A O 1
ATOM 1090 N N . LEU A 1 140 ? 15.513 6.811 -12.823 1.00 86.56 140 LEU A N 1
ATOM 1091 C CA . LEU A 1 140 ? 15.569 8.245 -12.555 1.00 86.56 140 LEU A CA 1
ATOM 1092 C C . LEU A 1 140 ? 14.866 9.091 -13.637 1.00 86.56 140 LEU A C 1
ATOM 1094 O O . LEU A 1 140 ? 14.036 9.908 -13.243 1.00 86.56 140 LEU A O 1
ATOM 1098 N N . PRO A 1 141 ? 15.059 8.860 -14.956 1.00 94.31 141 PRO A N 1
ATOM 1099 C CA . PRO A 1 141 ? 14.349 9.632 -15.979 1.00 94.31 141 PRO A CA 1
ATOM 1100 C C . PRO A 1 141 ? 12.821 9.510 -15.887 1.00 94.31 141 PRO A C 1
ATOM 1102 O O . PRO A 1 141 ? 12.106 10.486 -16.088 1.00 94.31 141 PRO A O 1
ATOM 1105 N N . ALA A 1 142 ? 12.308 8.321 -15.557 1.00 94.00 142 ALA A N 1
ATOM 1106 C CA . ALA A 1 142 ? 10.874 8.096 -15.401 1.00 94.00 142 ALA A CA 1
ATOM 1107 C C . ALA A 1 142 ? 10.333 8.770 -14.130 1.00 94.00 142 ALA A C 1
ATOM 1109 O O . ALA A 1 142 ? 9.278 9.398 -14.164 1.00 94.00 142 ALA A O 1
ATOM 1110 N N . LEU A 1 143 ? 11.074 8.705 -13.020 1.00 88.69 143 LEU A N 1
ATOM 1111 C CA . LEU A 1 143 ? 10.699 9.365 -11.765 1.00 88.69 143 LEU A CA 1
ATOM 1112 C C . LEU A 1 143 ? 10.727 10.899 -11.886 1.00 88.69 143 LEU A C 1
ATOM 1114 O O . LEU A 1 143 ? 9.858 11.579 -11.339 1.00 88.69 143 LEU A O 1
ATOM 1118 N N . GLU A 1 144 ? 11.699 11.453 -12.614 1.00 90.12 144 GLU A N 1
ATOM 1119 C CA . GLU A 1 144 ? 11.758 12.884 -12.934 1.00 90.12 144 GLU A CA 1
ATOM 1120 C C . GLU A 1 144 ? 10.568 13.299 -13.804 1.00 90.12 144 GLU A C 1
ATOM 1122 O O . GLU A 1 144 ? 9.869 14.252 -13.460 1.00 90.12 144 GLU A O 1
ATOM 1127 N N . HIS A 1 145 ? 10.260 12.525 -14.847 1.00 95.31 145 HIS A N 1
ATOM 1128 C CA . HIS A 1 145 ? 9.095 12.753 -15.707 1.00 95.31 145 HIS A CA 1
ATOM 1129 C C . HIS A 1 145 ? 7.770 12.695 -14.930 1.00 95.31 145 HIS A C 1
ATOM 1131 O O . HIS A 1 145 ? 6.915 13.569 -15.070 1.00 95.31 145 HIS A O 1
ATOM 1137 N N . ALA A 1 146 ? 7.608 11.721 -14.030 1.00 91.19 146 ALA A N 1
ATOM 1138 C CA . ALA A 1 146 ? 6.437 11.628 -13.158 1.00 91.19 146 ALA A CA 1
ATOM 1139 C C . ALA A 1 146 ? 6.280 12.879 -12.280 1.00 91.19 146 ALA A C 1
ATOM 1141 O O . ALA A 1 146 ? 5.179 13.416 -12.137 1.00 91.19 146 ALA A O 1
ATOM 1142 N N . LYS A 1 147 ? 7.392 13.394 -11.742 1.00 88.56 147 LYS A N 1
ATOM 1143 C CA . LYS A 1 147 ? 7.414 14.626 -10.950 1.00 88.56 147 LYS A CA 1
ATOM 1144 C C . LYS A 1 147 ? 7.054 15.859 -11.780 1.00 88.56 147 LYS A C 1
ATOM 1146 O O . LYS A 1 147 ? 6.308 16.704 -11.290 1.00 88.56 147 LYS A O 1
ATOM 1151 N N . GLU A 1 148 ? 7.550 15.967 -13.011 1.00 93.62 148 GLU A N 1
ATOM 1152 C CA . GLU A 1 148 ? 7.209 17.055 -13.941 1.00 93.62 148 GLU A CA 1
ATOM 1153 C C . GLU A 1 148 ? 5.710 17.085 -14.267 1.00 93.62 148 GLU A C 1
ATOM 1155 O O . GLU A 1 148 ? 5.107 18.155 -14.345 1.00 93.62 148 GLU A O 1
ATOM 1160 N N . LEU A 1 149 ? 5.093 15.908 -14.381 1.00 91.62 149 LEU A N 1
ATOM 1161 C CA . LEU A 1 149 ? 3.661 15.738 -14.626 1.00 91.62 149 LEU A CA 1
ATOM 1162 C C . LEU A 1 149 ? 2.797 15.874 -13.360 1.00 91.62 149 LEU A C 1
ATOM 1164 O O . LEU A 1 149 ? 1.569 15.851 -13.449 1.00 91.62 149 LEU A O 1
ATOM 1168 N N . GLY A 1 150 ? 3.418 16.031 -12.188 1.00 88.69 150 GLY A N 1
ATOM 1169 C CA . GLY A 1 150 ? 2.726 16.132 -10.904 1.00 88.69 150 GLY A CA 1
ATOM 1170 C C . GLY A 1 150 ? 2.103 14.816 -10.430 1.00 88.69 150 GLY A C 1
ATOM 1171 O O . GLY A 1 150 ? 1.160 14.849 -9.643 1.00 88.69 150 GLY A O 1
ATOM 1172 N N . ILE A 1 151 ? 2.609 13.673 -10.900 1.00 91.44 151 ILE A N 1
ATOM 1173 C CA . ILE A 1 151 ? 2.131 12.340 -10.530 1.00 91.44 151 ILE A CA 1
ATOM 1174 C C . ILE A 1 151 ? 2.683 11.963 -9.147 1.00 91.44 151 ILE A C 1
ATOM 1176 O O . ILE A 1 151 ? 3.905 11.881 -8.967 1.00 91.44 151 ILE A O 1
ATOM 1180 N N . PRO A 1 152 ? 1.814 11.689 -8.159 1.00 92.56 152 PRO A N 1
ATOM 1181 C CA . PRO A 1 152 ? 2.224 11.118 -6.884 1.00 92.56 152 PRO A CA 1
ATOM 1182 C C . PRO A 1 152 ? 3.064 9.849 -7.061 1.00 92.56 152 PRO A C 1
ATOM 1184 O O . PRO A 1 152 ? 2.708 8.943 -7.812 1.00 92.56 152 PRO A O 1
ATOM 1187 N N . THR A 1 153 ? 4.189 9.787 -6.357 1.00 90.12 153 THR A N 1
ATOM 1188 C CA . THR A 1 153 ? 5.180 8.715 -6.497 1.00 90.12 153 THR A CA 1
ATOM 1189 C C . THR A 1 153 ? 5.550 8.177 -5.121 1.00 90.12 153 THR A C 1
ATOM 1191 O O . THR A 1 153 ? 5.794 8.957 -4.198 1.00 90.12 153 THR A O 1
ATOM 1194 N N . THR A 1 154 ? 5.619 6.855 -4.985 1.00 91.75 154 THR A N 1
ATOM 1195 C CA . THR A 1 154 ? 6.174 6.169 -3.808 1.00 91.75 154 THR A CA 1
ATOM 1196 C C . THR A 1 154 ? 7.318 5.240 -4.222 1.00 91.75 154 THR A C 1
ATOM 1198 O O . THR A 1 154 ? 7.419 4.847 -5.380 1.00 91.75 154 THR A O 1
ATOM 1201 N N . ILE A 1 155 ? 8.242 4.932 -3.313 1.00 87.56 155 ILE A N 1
ATOM 1202 C CA . ILE A 1 155 ? 9.451 4.159 -3.631 1.00 87.56 155 ILE A CA 1
ATOM 1203 C C . ILE A 1 155 ? 9.670 3.114 -2.545 1.00 87.56 155 ILE A C 1
ATOM 1205 O O . ILE A 1 155 ? 9.780 3.453 -1.367 1.00 87.56 155 ILE A O 1
ATOM 1209 N N . HIS A 1 156 ? 9.793 1.851 -2.951 1.00 86.81 156 HIS A N 1
ATOM 1210 C CA . HIS A 1 156 ? 10.280 0.792 -2.077 1.00 86.81 156 HIS A CA 1
ATOM 1211 C C . HIS A 1 156 ? 11.765 1.019 -1.809 1.00 86.81 156 HIS A C 1
ATOM 1213 O O . HIS A 1 156 ? 12.582 1.002 -2.734 1.00 86.81 156 HIS A O 1
ATOM 1219 N N . CYS A 1 157 ? 12.130 1.244 -0.551 1.00 80.12 157 CYS A N 1
ATOM 1220 C CA . CYS A 1 157 ? 13.513 1.466 -0.147 1.00 80.12 157 CYS A CA 1
ATOM 1221 C C . CYS A 1 157 ? 13.779 0.901 1.251 1.00 80.12 157 CYS A C 1
ATOM 1223 O O . CYS A 1 157 ? 12.895 0.883 2.104 1.00 80.12 157 CYS A O 1
ATOM 1225 N N . GLY A 1 158 ? 15.017 0.461 1.496 1.00 76.25 158 GLY A N 1
ATOM 1226 C CA . GLY A 1 158 ? 15.431 -0.043 2.811 1.00 76.25 158 GLY A CA 1
ATOM 1227 C C . GLY A 1 158 ? 14.858 -1.413 3.204 1.00 76.25 158 GLY A C 1
ATOM 1228 O O . GLY A 1 158 ? 14.899 -1.758 4.381 1.00 76.25 158 GLY A O 1
ATOM 1229 N N . GLU A 1 159 ? 14.349 -2.205 2.254 1.00 72.31 159 GLU A N 1
ATOM 1230 C CA . GLU A 1 159 ? 13.671 -3.485 2.531 1.00 72.31 159 GLU A CA 1
ATOM 1231 C C . GLU A 1 159 ? 14.620 -4.614 2.960 1.00 72.31 159 GLU A C 1
ATOM 1233 O O . GLU A 1 159 ? 14.304 -5.416 3.840 1.00 72.31 159 GLU A O 1
ATOM 1238 N N . VAL A 1 160 ? 15.809 -4.686 2.352 1.00 68.81 160 VAL A N 1
ATOM 1239 C CA . VAL A 1 160 ? 16.780 -5.765 2.585 1.00 68.81 160 VAL A CA 1
ATOM 1240 C C . VAL A 1 160 ? 18.040 -5.238 3.272 1.00 68.81 160 VAL A C 1
ATOM 1242 O O . VAL A 1 160 ? 18.823 -4.480 2.712 1.00 68.81 160 VAL A O 1
ATOM 1245 N N . TRP A 1 161 ? 18.266 -5.676 4.514 1.00 49.91 161 TRP A N 1
ATOM 1246 C CA . TRP A 1 161 ? 19.416 -5.256 5.334 1.00 49.91 161 TRP A CA 1
ATOM 1247 C C . TRP A 1 161 ? 20.735 -5.961 4.959 1.00 49.91 161 TRP A C 1
ATOM 1249 O O . TRP A 1 161 ? 21.828 -5.451 5.203 1.00 49.91 161 TRP A O 1
ATOM 1259 N N . LYS A 1 162 ? 20.655 -7.172 4.400 1.00 49.34 162 LYS A N 1
ATOM 1260 C CA . LYS A 1 162 ? 21.805 -8.027 4.076 1.00 49.34 162 LYS A CA 1
ATOM 1261 C C . LYS A 1 162 ? 21.515 -8.803 2.806 1.00 49.34 162 LYS A C 1
ATOM 1263 O O . LYS A 1 162 ? 20.577 -9.593 2.772 1.00 49.34 162 LYS A O 1
ATOM 1268 N N . HIS A 1 163 ? 22.387 -8.688 1.814 1.00 48.28 163 HIS A N 1
ATOM 1269 C CA . HIS A 1 163 ? 22.468 -9.728 0.806 1.00 48.28 163 HIS A CA 1
ATOM 1270 C C . HIS A 1 163 ? 22.964 -11.021 1.448 1.00 48.28 163 HIS A C 1
ATOM 1272 O O . HIS A 1 163 ? 24.105 -11.107 1.907 1.00 48.28 163 HIS A O 1
ATOM 1278 N N . ILE A 1 164 ? 22.112 -12.043 1.440 1.00 42.94 164 ILE A N 1
ATOM 1279 C CA . ILE A 1 164 ? 22.571 -13.427 1.436 1.00 42.94 164 ILE A CA 1
ATOM 1280 C C . ILE A 1 164 ? 23.470 -13.560 0.200 1.00 42.94 164 ILE A C 1
ATOM 1282 O O . ILE A 1 164 ? 23.026 -13.353 -0.930 1.00 42.94 164 ILE A O 1
ATOM 1286 N N . GLN A 1 165 ? 24.752 -13.855 0.423 1.00 39.06 165 GLN A N 1
ATOM 1287 C CA . GLN A 1 165 ? 25.662 -14.304 -0.624 1.00 39.06 165 GLN A CA 1
ATOM 1288 C C . GLN A 1 165 ? 25.127 -15.625 -1.188 1.00 39.06 165 GLN A C 1
ATOM 1290 O O . GLN A 1 165 ? 25.441 -16.691 -0.666 1.00 39.06 165 GLN A O 1
ATOM 1295 N N . ILE A 1 166 ? 24.344 -15.573 -2.262 1.00 39.22 166 ILE A N 1
ATOM 1296 C CA . ILE A 1 166 ? 24.189 -16.724 -3.150 1.00 39.22 166 ILE A CA 1
ATOM 1297 C C . ILE A 1 166 ? 25.072 -16.451 -4.364 1.00 39.22 166 ILE A C 1
ATOM 1299 O O . ILE A 1 166 ? 24.772 -15.629 -5.219 1.00 39.22 166 ILE A O 1
ATOM 1303 N N . SER A 1 167 ? 26.244 -17.078 -4.301 1.00 46.50 167 SER A N 1
ATOM 1304 C CA . SER A 1 167 ? 27.217 -17.364 -5.355 1.00 46.50 167 SER A CA 1
ATOM 1305 C C . SER A 1 167 ? 27.090 -16.640 -6.708 1.00 46.50 167 SER A C 1
ATOM 1307 O O . SER A 1 167 ? 26.224 -16.950 -7.518 1.00 46.50 167 SER A O 1
ATOM 1309 N N . SER A 1 168 ? 28.155 -15.885 -7.001 1.00 44.34 168 SER A N 1
ATOM 1310 C CA . SER A 1 168 ? 28.787 -15.730 -8.321 1.00 44.34 168 SER A CA 1
ATOM 1311 C C . SER A 1 168 ? 28.249 -14.659 -9.283 1.00 44.34 168 SER A C 1
ATOM 1313 O O . SER A 1 168 ? 27.350 -14.895 -10.075 1.00 44.34 168 SER A O 1
ATOM 1315 N N . LYS A 1 169 ? 29.034 -13.569 -9.325 1.00 48.12 169 LYS A N 1
ATOM 1316 C CA . LYS A 1 169 ? 29.264 -12.603 -10.421 1.00 48.12 169 LYS A CA 1
ATOM 1317 C C . LYS A 1 169 ? 28.188 -11.532 -10.665 1.00 48.12 169 LYS A C 1
ATOM 1319 O O . LYS A 1 169 ? 27.239 -11.728 -11.403 1.00 48.12 169 LYS A O 1
ATOM 1324 N N . HIS A 1 170 ? 28.530 -10.348 -10.148 1.00 47.09 170 HIS A N 1
ATOM 1325 C CA . HIS A 1 170 ? 28.067 -9.007 -10.523 1.00 47.09 170 HIS A CA 1
ATOM 1326 C C . HIS A 1 170 ? 26.595 -8.695 -10.289 1.00 47.09 170 HIS A C 1
ATOM 1328 O O . HIS A 1 170 ? 25.816 -8.541 -11.218 1.00 47.09 170 HIS A O 1
ATOM 1334 N N . ILE A 1 171 ? 26.291 -8.460 -9.018 1.00 46.16 171 ILE A N 1
ATOM 1335 C CA . ILE A 1 171 ? 25.296 -7.479 -8.608 1.00 46.16 171 ILE A CA 1
ATOM 1336 C C . ILE A 1 171 ? 25.991 -6.632 -7.544 1.00 46.16 171 ILE A C 1
ATOM 1338 O O . ILE A 1 171 ? 26.359 -7.142 -6.482 1.00 46.16 171 ILE A O 1
ATOM 1342 N N . VAL A 1 172 ? 26.287 -5.376 -7.870 1.00 42.53 172 VAL A N 1
ATOM 1343 C CA . VAL A 1 172 ? 26.828 -4.415 -6.907 1.00 42.53 172 VAL A CA 1
ATOM 1344 C C . VAL A 1 172 ? 25.627 -3.601 -6.438 1.00 42.53 172 VAL A C 1
ATOM 1346 O O . VAL A 1 172 ? 25.040 -2.913 -7.258 1.00 42.53 172 VAL A O 1
ATOM 1349 N N . PRO A 1 173 ? 25.226 -3.673 -5.158 1.00 52.12 173 PRO A N 1
ATOM 1350 C CA . PRO A 1 173 ? 24.170 -2.807 -4.644 1.00 52.12 173 PRO A CA 1
ATOM 1351 C C . PRO A 1 173 ? 24.533 -1.340 -4.904 1.00 52.12 173 PRO A C 1
ATOM 1353 O O . PRO A 1 173 ? 25.729 -1.021 -4.887 1.00 52.12 173 PRO A O 1
ATOM 1356 N N . ASN A 1 174 ? 23.548 -0.438 -5.027 1.00 61.31 174 ASN A N 1
ATOM 1357 C CA . ASN A 1 174 ? 23.785 1.007 -4.949 1.00 61.31 174 ASN A CA 1
ATOM 1358 C C . ASN A 1 174 ? 24.293 1.355 -3.541 1.00 61.31 174 ASN A C 1
ATOM 1360 O O . ASN A 1 174 ? 23.569 1.797 -2.649 1.00 61.31 174 ASN A O 1
ATOM 1364 N N . ARG A 1 175 ? 25.579 1.086 -3.316 1.00 55.94 175 ARG A N 1
ATOM 1365 C CA . ARG A 1 175 ? 26.229 1.145 -2.014 1.00 55.94 175 ARG A CA 1
ATOM 1366 C C . ARG A 1 175 ? 26.145 2.557 -1.452 1.00 55.94 175 ARG A C 1
ATOM 1368 O O . ARG A 1 175 ? 26.136 2.697 -0.243 1.00 55.94 175 ARG A O 1
ATOM 1375 N N . LYS A 1 176 ? 26.064 3.586 -2.301 1.00 52.25 176 LYS A N 1
ATOM 1376 C CA . LYS A 1 176 ? 25.915 4.978 -1.865 1.00 52.25 176 LYS A CA 1
ATOM 1377 C C . LYS A 1 176 ? 24.534 5.249 -1.282 1.00 52.25 176 LYS A C 1
ATOM 1379 O O . LYS A 1 176 ? 24.458 5.857 -0.226 1.00 52.25 176 LYS A O 1
ATOM 1384 N N . GLU A 1 177 ? 23.475 4.782 -1.931 1.00 58.84 177 GLU A N 1
ATOM 1385 C CA . GLU A 1 177 ? 22.101 4.941 -1.447 1.00 58.84 177 GLU A CA 1
ATOM 1386 C C . GLU A 1 177 ? 21.863 4.127 -0.176 1.00 58.84 177 GLU A C 1
ATOM 1388 O O . GLU A 1 177 ? 21.446 4.679 0.838 1.00 58.84 177 GLU A O 1
ATOM 1393 N N . ILE A 1 178 ? 22.233 2.842 -0.194 1.00 52.09 178 ILE A N 1
ATOM 1394 C CA . ILE A 1 178 ? 22.119 1.975 0.981 1.00 52.09 178 ILE A CA 1
ATOM 1395 C C . ILE A 1 178 ? 22.955 2.542 2.128 1.00 52.09 178 ILE A C 1
ATOM 1397 O O . ILE A 1 178 ? 22.451 2.648 3.236 1.00 52.09 178 ILE A O 1
ATOM 1401 N N . GLN A 1 179 ? 24.202 2.958 1.889 1.00 55.41 179 GLN A N 1
ATOM 1402 C CA . GLN A 1 179 ? 25.028 3.533 2.950 1.00 55.41 179 GLN A CA 1
ATOM 1403 C C . GLN A 1 179 ? 24.464 4.866 3.452 1.00 55.41 179 GLN A C 1
ATOM 1405 O O . GLN A 1 179 ? 24.421 5.048 4.655 1.00 55.41 179 GLN A O 1
ATOM 1410 N N . ALA A 1 180 ? 23.949 5.750 2.593 1.00 53.72 180 ALA A N 1
ATOM 1411 C CA . ALA A 1 180 ? 23.307 6.992 3.031 1.00 53.72 180 ALA A CA 1
ATOM 1412 C C . ALA A 1 180 ? 22.048 6.732 3.879 1.00 53.72 180 ALA A C 1
ATOM 1414 O O . ALA A 1 180 ? 21.821 7.414 4.877 1.00 53.72 180 ALA A O 1
ATOM 1415 N N . MET A 1 181 ? 21.256 5.717 3.523 1.00 52.19 181 MET A N 1
ATOM 1416 C CA . MET A 1 181 ? 20.092 5.283 4.298 1.00 52.19 181 MET A CA 1
ATOM 1417 C C . MET A 1 181 ? 20.494 4.577 5.596 1.00 52.19 181 MET A C 1
ATOM 1419 O O . MET A 1 181 ? 19.825 4.747 6.600 1.00 52.19 181 MET A O 1
ATOM 1423 N N . LEU A 1 182 ? 21.581 3.808 5.625 1.00 48.28 182 LEU A N 1
ATOM 1424 C CA . LEU A 1 182 ? 22.094 3.177 6.845 1.00 48.28 182 LEU A CA 1
ATOM 1425 C C . LEU A 1 182 ? 22.758 4.190 7.785 1.00 48.28 182 LEU A C 1
ATOM 1427 O O . LEU A 1 182 ? 22.563 4.113 8.995 1.00 48.28 182 LEU A O 1
ATOM 1431 N N . ASP A 1 183 ? 23.487 5.158 7.234 1.00 49.94 183 ASP A N 1
ATOM 1432 C CA . ASP A 1 183 ? 24.094 6.280 7.954 1.00 49.94 183 ASP A CA 1
ATOM 1433 C C . ASP A 1 183 ? 23.016 7.205 8.535 1.00 49.94 183 ASP A C 1
ATOM 1435 O O . ASP A 1 183 ? 23.198 7.762 9.616 1.00 49.94 183 ASP A O 1
ATOM 1439 N N . PHE A 1 184 ? 21.854 7.295 7.877 1.00 42.66 184 PHE A N 1
ATOM 1440 C CA . PHE A 1 184 ? 20.646 7.917 8.426 1.00 42.66 184 PHE A CA 1
ATOM 1441 C C . PHE A 1 184 ? 20.090 7.169 9.657 1.00 42.66 184 PHE A C 1
ATOM 1443 O O . PHE A 1 184 ? 19.296 7.734 10.405 1.00 42.66 184 PHE A O 1
ATOM 1450 N N . CYS A 1 185 ? 20.534 5.932 9.917 1.00 40.09 185 CYS A N 1
ATOM 1451 C CA . CYS A 1 185 ? 20.107 5.090 11.036 1.00 40.09 185 CYS A CA 1
ATOM 1452 C C . CYS A 1 185 ? 18.574 5.036 11.214 1.00 40.09 185 CYS A C 1
ATOM 1454 O O . CYS A 1 185 ? 18.094 5.328 12.314 1.00 40.09 185 CYS A O 1
ATOM 1456 N N . PRO A 1 186 ? 17.779 4.673 10.184 1.00 43.97 186 PRO A N 1
ATOM 1457 C CA . PRO A 1 186 ? 16.342 4.533 10.318 1.00 43.97 186 PRO A CA 1
ATOM 1458 C C . PRO A 1 186 ? 16.107 3.395 11.294 1.00 43.97 186 PRO A C 1
ATOM 1460 O O . PRO A 1 186 ? 16.430 2.227 11.067 1.00 43.97 186 PRO A O 1
ATOM 1463 N N . GLN A 1 187 ? 15.636 3.785 12.458 1.00 43.75 187 GLN A N 1
ATOM 1464 C CA . GLN A 1 187 ? 15.431 2.872 13.548 1.00 43.75 187 GLN A CA 1
ATOM 1465 C C . GLN A 1 187 ? 14.170 2.011 13.235 1.00 43.75 187 GLN A C 1
ATOM 1467 O O . GLN A 1 187 ? 13.389 2.353 12.348 1.00 43.75 187 GLN A O 1
ATOM 1472 N N . ARG A 1 188 ? 13.980 0.838 13.858 1.00 62.84 188 ARG A N 1
ATOM 1473 C CA . ARG A 1 188 ? 12.881 -0.103 13.499 1.00 62.84 188 ARG A CA 1
ATOM 1474 C C . ARG A 1 188 ? 11.504 0.516 13.805 1.00 62.84 188 ARG A C 1
ATOM 1476 O O . ARG A 1 188 ? 11.445 1.564 14.428 1.00 62.84 188 ARG A O 1
ATOM 1483 N N . LEU A 1 189 ? 10.381 -0.117 13.428 1.00 68.00 189 LEU A N 1
ATOM 1484 C CA . LEU A 1 189 ? 9.018 0.435 13.625 1.00 68.00 189 LEU A CA 1
ATOM 1485 C C . LEU A 1 189 ? 8.800 1.116 14.995 1.00 68.00 189 LEU A C 1
ATOM 1487 O O . LEU A 1 189 ? 8.282 2.227 15.043 1.00 68.00 189 LEU A O 1
ATOM 1491 N N . ALA A 1 190 ? 9.229 0.479 16.093 1.00 65.31 190 ALA A N 1
ATOM 1492 C CA . ALA A 1 190 ? 9.155 1.035 17.451 1.00 65.31 190 ALA A CA 1
ATOM 1493 C C . ALA A 1 190 ? 9.858 2.387 17.591 1.00 65.31 190 ALA A C 1
ATOM 1495 O O . ALA A 1 190 ? 9.369 3.293 18.255 1.00 65.31 190 ALA A O 1
ATOM 1496 N N . ASP A 1 191 ? 11.002 2.527 16.958 1.00 66.81 191 ASP A N 1
ATOM 1497 C CA . ASP A 1 191 ? 11.829 3.699 17.067 1.00 66.81 191 ASP A CA 1
ATOM 1498 C C . ASP A 1 191 ? 11.336 4.838 16.164 1.00 66.81 191 ASP A C 1
ATOM 1500 O O . ASP A 1 191 ? 11.281 5.980 16.610 1.00 66.81 191 ASP A O 1
ATOM 1504 N N . LEU A 1 192 ? 10.882 4.533 14.938 1.00 76.38 192 LEU A N 1
ATOM 1505 C CA . LEU A 1 192 ? 10.168 5.503 14.094 1.00 76.38 192 LEU A CA 1
ATOM 1506 C C . LEU A 1 192 ? 8.904 6.001 14.805 1.00 76.38 192 LEU A C 1
ATOM 1508 O O . LEU A 1 192 ? 8.629 7.200 14.832 1.00 76.38 192 LEU A O 1
ATOM 1512 N N . TYR A 1 193 ? 8.173 5.090 15.450 1.00 73.62 193 TYR A N 1
ATOM 1513 C CA . TYR A 1 193 ? 6.997 5.416 16.247 1.00 73.62 193 TYR A CA 1
ATOM 1514 C C . TYR A 1 193 ? 7.338 6.303 17.455 1.00 73.62 193 TYR A C 1
ATOM 1516 O O . TYR A 1 193 ? 6.663 7.308 17.713 1.00 73.62 193 TYR A O 1
ATOM 1524 N N . ASN A 1 194 ? 8.409 5.979 18.184 1.00 75.12 194 ASN A N 1
ATOM 1525 C CA . ASN A 1 194 ? 8.890 6.772 19.315 1.00 75.12 194 ASN A CA 1
ATOM 1526 C C . ASN A 1 194 ? 9.371 8.161 18.872 1.00 75.12 194 ASN A C 1
ATOM 1528 O O . ASN A 1 194 ? 9.048 9.152 19.528 1.00 75.12 194 ASN A O 1
ATOM 1532 N N . ALA A 1 195 ? 10.051 8.238 17.727 1.00 81.38 195 ALA A N 1
ATOM 1533 C CA . ALA A 1 195 ? 10.501 9.468 17.081 1.00 81.38 195 ALA A CA 1
ATOM 1534 C C . ALA A 1 195 ? 9.367 10.273 16.420 1.00 81.38 195 ALA A C 1
ATOM 1536 O O . ALA A 1 195 ? 9.617 11.352 15.889 1.00 81.38 195 ALA A O 1
ATOM 1537 N N . LYS A 1 196 ? 8.119 9.786 16.471 1.00 82.94 196 LYS A N 1
ATOM 1538 C CA . LYS A 1 196 ? 6.935 10.433 15.878 1.00 82.94 196 LYS A CA 1
ATOM 1539 C C . LYS A 1 196 ? 7.037 10.618 14.364 1.00 82.94 196 LYS A C 1
ATOM 1541 O O . LYS A 1 196 ? 6.417 11.526 13.813 1.00 82.94 196 LYS A O 1
ATOM 1546 N N . HIS A 1 197 ? 7.769 9.734 13.688 1.00 84.50 197 HIS A N 1
ATOM 1547 C CA . HIS A 1 197 ? 7.709 9.662 12.237 1.00 84.50 197 HIS A CA 1
ATOM 1548 C C . HIS A 1 197 ? 6.301 9.238 11.787 1.00 84.50 197 HIS A C 1
ATOM 1550 O O . HIS A 1 197 ? 5.688 8.379 12.430 1.00 84.50 197 HIS A O 1
ATOM 1556 N N . PRO A 1 198 ? 5.774 9.820 10.695 1.00 85.81 198 PRO A N 1
ATOM 1557 C CA . PRO A 1 198 ? 4.535 9.352 10.090 1.00 85.81 198 PRO A CA 1
ATOM 1558 C C . PRO A 1 198 ? 4.682 7.901 9.628 1.00 85.81 198 PRO A C 1
ATOM 1560 O O . PRO A 1 198 ? 5.634 7.560 8.930 1.00 85.81 198 PRO A O 1
ATOM 1563 N N . LEU A 1 199 ? 3.742 7.049 10.031 1.00 89.19 199 LEU A N 1
ATOM 1564 C CA . LEU A 1 199 ? 3.761 5.615 9.760 1.00 89.19 199 LEU A CA 1
ATOM 1565 C C . LEU A 1 199 ? 2.363 5.141 9.373 1.00 89.19 199 LEU A C 1
ATOM 1567 O O . LEU A 1 199 ? 1.366 5.622 9.912 1.00 89.19 199 LEU A O 1
ATOM 1571 N N . SER A 1 200 ? 2.308 4.146 8.493 1.00 93.06 200 SER A N 1
ATOM 1572 C CA . SER A 1 200 ? 1.107 3.355 8.228 1.00 93.06 200 SER A CA 1
ATOM 1573 C C . SER A 1 200 ? 1.446 1.871 8.359 1.00 93.06 200 SER A C 1
ATOM 1575 O O . SER A 1 200 ? 2.572 1.460 8.084 1.00 93.06 200 SER A O 1
ATOM 1577 N N . ILE A 1 201 ? 0.491 1.077 8.839 1.00 94.12 201 ILE A N 1
ATOM 1578 C CA . ILE A 1 201 ? 0.617 -0.381 8.938 1.00 94.12 201 ILE A CA 1
ATOM 1579 C C . ILE A 1 201 ? -0.145 -0.952 7.748 1.00 94.12 201 ILE A C 1
ATOM 1581 O O . ILE A 1 201 ? -1.313 -0.612 7.580 1.00 94.12 201 ILE A O 1
ATOM 1585 N N . CYS A 1 202 ? 0.499 -1.798 6.949 1.00 95.31 202 CYS A N 1
ATOM 1586 C CA . CYS A 1 202 ? -0.082 -2.388 5.744 1.00 95.31 202 CYS A CA 1
ATOM 1587 C C . CYS A 1 202 ? 0.238 -3.886 5.662 1.00 95.31 202 CYS A C 1
ATOM 1589 O O . CYS A 1 202 ? 1.068 -4.374 6.429 1.00 95.31 202 CYS A O 1
ATOM 1591 N N . THR A 1 203 ? -0.436 -4.611 4.766 1.00 93.62 203 THR A N 1
ATOM 1592 C CA . THR A 1 203 ? -0.218 -6.057 4.595 1.00 93.62 203 THR A CA 1
ATOM 1593 C C . THR A 1 203 ? 0.859 -6.428 3.594 1.00 93.62 203 THR A C 1
ATOM 1595 O O . THR A 1 203 ? 1.379 -7.537 3.706 1.00 93.62 203 THR A O 1
ATOM 1598 N N . ASP A 1 204 ? 1.174 -5.538 2.649 1.00 93.00 204 ASP A N 1
ATOM 1599 C CA . ASP A 1 204 ? 2.049 -5.837 1.518 1.00 93.00 204 ASP A CA 1
ATOM 1600 C C . ASP A 1 204 ? 1.456 -6.954 0.632 1.00 93.00 204 ASP A C 1
ATOM 1602 O O . ASP A 1 204 ? 0.450 -6.727 -0.051 1.00 93.00 204 ASP A O 1
ATOM 1606 N N . ASP A 1 205 ? 1.969 -8.180 0.692 1.00 86.94 205 ASP A N 1
ATOM 1607 C CA . ASP A 1 205 ? 1.429 -9.322 -0.049 1.00 86.94 205 ASP A CA 1
ATOM 1608 C C . ASP A 1 205 ? 0.499 -10.178 0.832 1.00 86.94 205 ASP A C 1
ATOM 1610 O O . ASP A 1 205 ? 0.873 -11.247 1.325 1.00 86.94 205 ASP A O 1
ATOM 1614 N N . SER A 1 206 ? -0.742 -9.728 1.055 1.00 87.00 206 SER A N 1
ATOM 1615 C CA . SER A 1 206 ? -1.666 -10.379 2.006 1.00 87.00 206 SER A CA 1
ATOM 1616 C C . SER A 1 206 ? -1.926 -11.872 1.738 1.00 87.00 206 SER A C 1
ATOM 1618 O O . SER A 1 206 ? -2.028 -12.660 2.686 1.00 87.00 206 SER A O 1
ATOM 1620 N N . GLY A 1 207 ? -1.997 -12.275 0.466 1.00 76.50 207 GLY A N 1
ATOM 1621 C CA . GLY A 1 207 ? -2.173 -13.665 0.046 1.00 76.50 207 GLY A CA 1
ATOM 1622 C C . GLY A 1 207 ? -0.918 -14.498 0.303 1.00 76.50 207 GLY A C 1
ATOM 1623 O O . GLY A 1 207 ? -1.004 -15.586 0.871 1.00 76.50 207 GLY A O 1
ATOM 1624 N N . LEU A 1 208 ? 0.258 -13.952 -0.019 1.00 75.94 208 LEU A N 1
ATOM 1625 C CA . LEU A 1 208 ? 1.546 -14.614 0.204 1.00 75.94 208 LEU A CA 1
ATOM 1626 C C . LEU A 1 208 ? 1.868 -14.765 1.698 1.00 75.94 208 LEU A C 1
ATOM 1628 O O . LEU A 1 208 ? 2.235 -15.848 2.154 1.00 75.94 208 LEU A O 1
ATOM 1632 N N . PHE A 1 209 ? 1.697 -13.698 2.479 1.00 77.31 209 PHE A N 1
ATOM 1633 C CA . PHE A 1 209 ? 1.971 -13.689 3.919 1.00 77.31 209 PHE A CA 1
ATOM 1634 C C . PHE A 1 209 ? 0.836 -14.279 4.753 1.00 77.31 209 PHE A C 1
ATOM 1636 O O . PHE A 1 209 ? 0.982 -14.453 5.966 1.00 77.31 209 PHE A O 1
ATOM 1643 N N . SER A 1 210 ? -0.287 -14.632 4.118 1.00 79.44 210 SER A N 1
ATOM 1644 C CA . SER A 1 210 ? -1.445 -15.242 4.778 1.00 79.44 210 SER A CA 1
ATOM 1645 C C . SER A 1 210 ? -1.952 -14.415 5.964 1.00 79.44 210 SER A C 1
ATOM 1647 O O . SER A 1 210 ? -2.307 -14.941 7.031 1.00 79.44 210 SER A O 1
ATOM 1649 N N . THR A 1 211 ? -1.968 -13.097 5.779 1.00 84.88 211 THR A N 1
ATOM 1650 C CA . THR A 1 211 ? -2.337 -12.126 6.806 1.00 84.88 211 THR A CA 1
ATOM 1651 C C . THR A 1 211 ? -3.532 -11.282 6.372 1.00 84.88 211 THR A C 1
ATOM 1653 O O . THR A 1 211 ? -4.067 -11.410 5.276 1.00 84.88 211 THR A O 1
ATOM 1656 N N . SER A 1 212 ? -4.006 -10.440 7.278 1.00 90.62 212 SER A N 1
ATOM 1657 C CA . SER A 1 212 ? -4.987 -9.404 6.984 1.00 90.62 212 SER A CA 1
ATOM 1658 C C . SER A 1 212 ? -4.575 -8.128 7.690 1.00 90.62 212 SER A C 1
ATOM 1660 O O . SER A 1 212 ? -3.902 -8.179 8.720 1.00 90.62 212 SER A O 1
ATOM 1662 N N . LEU A 1 213 ? -5.050 -6.984 7.205 1.00 94.50 213 LEU A N 1
ATOM 1663 C CA . LEU A 1 213 ? -4.705 -5.699 7.803 1.00 94.50 213 LEU A CA 1
ATOM 1664 C C . LEU A 1 213 ? -5.055 -5.656 9.298 1.00 94.50 213 LEU A C 1
ATOM 1666 O O . LEU A 1 213 ? -4.281 -5.200 10.130 1.00 94.50 213 LEU A O 1
ATOM 1670 N N . SER A 1 214 ? -6.192 -6.237 9.687 1.00 94.81 214 SER A N 1
ATOM 1671 C CA . SER A 1 214 ? -6.573 -6.345 11.103 1.00 94.81 214 SER A CA 1
ATOM 1672 C C . SER A 1 214 ? -5.629 -7.237 11.918 1.00 94.81 214 SER A C 1
ATOM 1674 O O . SER A 1 214 ? -5.433 -6.989 13.109 1.00 94.81 214 SER A O 1
ATOM 1676 N N . ASN A 1 215 ? -5.054 -8.276 11.304 1.00 92.00 215 ASN A N 1
ATOM 1677 C CA . ASN A 1 215 ? -4.053 -9.117 11.949 1.00 92.00 215 ASN A CA 1
ATOM 1678 C C . ASN A 1 215 ? -2.715 -8.379 12.102 1.00 92.00 215 ASN A C 1
ATOM 1680 O O . ASN A 1 215 ? -2.154 -8.443 13.190 1.00 92.00 215 ASN A O 1
ATOM 1684 N N . GLU A 1 216 ? -2.263 -7.621 11.100 1.00 94.06 216 GLU A N 1
ATOM 1685 C CA . GLU A 1 216 ? -1.046 -6.795 11.192 1.00 94.06 216 GLU A CA 1
ATOM 1686 C C . GLU A 1 216 ? -1.144 -5.761 12.317 1.00 94.06 216 GLU A C 1
ATOM 1688 O O . GLU A 1 216 ? -0.272 -5.674 13.181 1.00 94.06 216 GLU A O 1
ATOM 1693 N N . TYR A 1 217 ? -2.277 -5.062 12.405 1.00 94.75 217 TYR A N 1
ATOM 1694 C CA . TYR A 1 217 ? -2.566 -4.155 13.517 1.00 94.75 217 TYR A CA 1
ATOM 1695 C C . TYR A 1 217 ? -2.499 -4.860 14.881 1.00 94.75 217 TYR A C 1
ATOM 1697 O O . TYR A 1 217 ? -1.909 -4.341 15.832 1.00 94.75 217 TYR A O 1
ATOM 1705 N N . TYR A 1 218 ? -3.066 -6.065 14.989 1.00 92.00 218 TYR A N 1
ATOM 1706 C CA . TYR A 1 218 ? -2.980 -6.861 16.211 1.00 92.00 218 TYR A CA 1
ATOM 1707 C C . TYR A 1 218 ? -1.540 -7.294 16.535 1.00 92.00 218 TYR A C 1
ATOM 1709 O O . TYR A 1 218 ? -1.156 -7.272 17.708 1.00 92.00 218 TYR A O 1
ATOM 1717 N N . LEU A 1 219 ? -0.756 -7.700 15.531 1.00 86.88 219 LEU A N 1
ATOM 1718 C CA . LEU A 1 219 ? 0.631 -8.130 15.698 1.00 86.88 219 LEU A CA 1
ATOM 1719 C C . LEU A 1 219 ? 1.502 -6.973 16.185 1.00 86.88 219 LEU A C 1
ATOM 1721 O O . LEU A 1 219 ? 2.213 -7.139 17.175 1.00 86.88 219 LEU A O 1
ATOM 1725 N N . VAL A 1 220 ? 1.383 -5.793 15.573 1.00 88.00 220 VAL A N 1
ATOM 1726 C CA . VAL A 1 220 ? 2.080 -4.576 16.012 1.00 88.00 220 VAL A CA 1
ATOM 1727 C C . VAL A 1 220 ? 1.697 -4.229 17.452 1.00 88.00 220 VAL A C 1
ATOM 1729 O O . VAL A 1 220 ? 2.575 -4.080 18.302 1.00 88.00 220 VAL A O 1
ATOM 1732 N N . ALA A 1 221 ? 0.399 -4.180 17.770 1.00 90.06 221 ALA A N 1
ATOM 1733 C CA . ALA A 1 221 ? -0.052 -3.859 19.124 1.00 90.06 221 ALA A CA 1
ATOM 1734 C C . ALA A 1 221 ? 0.458 -4.860 20.173 1.00 90.06 221 ALA A C 1
ATOM 1736 O O . ALA A 1 221 ? 0.909 -4.458 21.242 1.00 90.06 221 ALA A O 1
ATOM 1737 N N . SER A 1 222 ? 0.428 -6.158 19.862 1.00 84.25 222 SER A N 1
ATOM 1738 C CA . SER A 1 222 ? 0.872 -7.213 20.784 1.00 84.25 222 SER A CA 1
ATOM 1739 C C . SER A 1 222 ? 2.391 -7.239 20.959 1.00 84.25 222 SER A C 1
ATOM 1741 O O . SER A 1 222 ? 2.872 -7.530 22.049 1.00 84.25 222 SER A O 1
ATOM 1743 N N . THR A 1 223 ? 3.140 -6.925 19.901 1.00 84.06 223 THR A N 1
ATOM 1744 C CA . THR A 1 223 ? 4.610 -6.953 19.900 1.00 84.06 223 THR A CA 1
ATOM 1745 C C . THR A 1 223 ? 5.197 -5.749 20.627 1.00 84.06 223 THR A C 1
ATOM 1747 O O . THR A 1 223 ? 6.145 -5.895 21.392 1.00 84.06 223 THR A O 1
ATOM 1750 N N . PHE A 1 224 ? 4.624 -4.562 20.411 1.00 84.31 224 PHE A N 1
ATOM 1751 C CA . PHE A 1 224 ? 5.147 -3.303 20.950 1.00 84.31 224 PHE A CA 1
ATOM 1752 C C . PHE A 1 224 ? 4.350 -2.770 22.146 1.00 84.31 224 PHE A C 1
ATOM 1754 O O . PHE A 1 224 ? 4.646 -1.691 22.648 1.00 84.31 224 PHE A O 1
ATOM 1761 N N . GLY A 1 225 ? 3.344 -3.515 22.613 1.00 85.12 225 GLY A N 1
ATOM 1762 C CA . GLY A 1 225 ? 2.537 -3.140 23.775 1.00 85.12 225 GLY A CA 1
ATOM 1763 C C . GLY A 1 225 ? 1.674 -1.895 23.558 1.00 85.12 225 GLY A C 1
ATOM 1764 O O . GLY A 1 225 ? 1.367 -1.202 24.525 1.00 85.12 225 GLY A O 1
ATOM 1765 N N . LEU A 1 226 ? 1.289 -1.595 22.311 1.00 88.56 226 LEU A N 1
ATOM 1766 C CA . LEU A 1 226 ? 0.509 -0.396 22.000 1.00 88.56 226 LEU A CA 1
ATOM 1767 C C . LEU A 1 226 ? -0.923 -0.513 22.529 1.00 88.56 226 LEU A C 1
ATOM 1769 O O . LEU A 1 226 ? -1.616 -1.518 22.333 1.00 88.56 226 LEU A O 1
ATOM 1773 N N . SER A 1 227 ? -1.396 0.559 23.159 1.00 93.00 227 SER A N 1
ATOM 1774 C CA . SER A 1 227 ? -2.786 0.682 23.590 1.00 93.00 227 SER A CA 1
ATOM 1775 C C . SER A 1 227 ? -3.744 0.850 22.403 1.00 93.00 227 SER A C 1
ATOM 1777 O O . SER A 1 227 ? -3.354 1.239 21.301 1.00 93.00 227 SER A O 1
ATOM 1779 N N . LYS A 1 228 ? -5.046 0.623 22.634 1.00 94.19 228 LYS A N 1
ATOM 1780 C CA . LYS A 1 228 ? -6.093 0.900 21.631 1.00 94.19 228 LYS A CA 1
ATOM 1781 C C . LYS A 1 228 ? -6.045 2.352 21.142 1.00 94.19 228 LYS A C 1
ATOM 1783 O O . LYS A 1 228 ? -6.185 2.599 19.953 1.00 94.19 228 LYS A O 1
ATOM 1788 N N . THR A 1 229 ? -5.813 3.304 22.045 1.00 92.94 229 THR A N 1
ATOM 1789 C CA . THR A 1 229 ? -5.741 4.735 21.716 1.00 92.94 229 THR A CA 1
ATOM 1790 C C . THR A 1 229 ? -4.554 5.051 20.811 1.00 92.94 229 THR A C 1
ATOM 1792 O O . THR A 1 229 ? -4.687 5.813 19.857 1.00 92.94 229 THR A O 1
ATOM 1795 N N . GLU A 1 230 ? -3.393 4.461 21.086 1.00 92.31 230 GLU A N 1
ATOM 1796 C CA . GLU A 1 230 ? -2.204 4.613 20.243 1.00 92.31 230 GLU A CA 1
ATOM 1797 C C . GLU A 1 230 ? -2.407 3.991 18.865 1.00 92.31 230 GLU A C 1
ATOM 1799 O O . GLU A 1 230 ? -2.128 4.629 17.851 1.00 92.31 230 GLU A O 1
ATOM 1804 N N . LEU A 1 231 ? -2.971 2.784 18.822 1.00 93.31 231 LEU A N 1
ATOM 1805 C CA . LEU A 1 231 ? -3.240 2.091 17.570 1.00 93.31 231 LEU A CA 1
ATOM 1806 C C . LEU A 1 231 ? -4.307 2.811 16.726 1.00 93.31 231 LEU A C 1
ATOM 1808 O O . LEU A 1 231 ? -4.188 2.880 15.504 1.00 93.31 231 LEU A O 1
ATOM 1812 N N . PHE A 1 232 ? -5.314 3.404 17.373 1.00 94.81 232 PHE A N 1
ATOM 1813 C CA . PHE A 1 232 ? -6.313 4.247 16.719 1.00 94.81 232 PHE A CA 1
ATOM 1814 C C . PHE A 1 232 ? -5.674 5.490 16.092 1.00 94.81 232 PHE A C 1
ATOM 1816 O O . PHE A 1 232 ? -5.936 5.793 14.932 1.00 94.81 23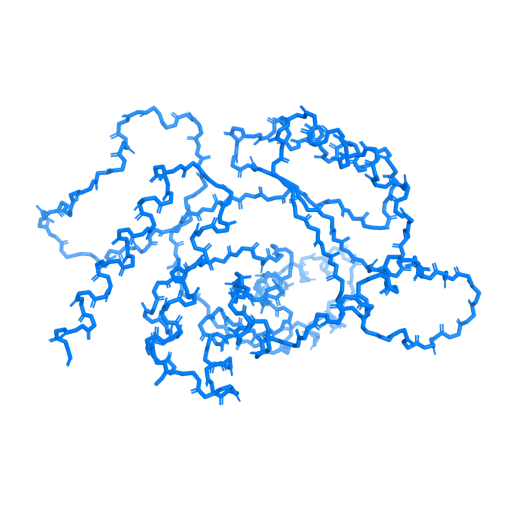2 PHE A O 1
ATOM 1823 N N . ARG A 1 233 ? -4.792 6.186 16.823 1.00 92.81 233 ARG A N 1
ATOM 1824 C CA . ARG A 1 233 ? -4.069 7.357 16.299 1.00 92.81 233 ARG A CA 1
ATOM 1825 C C . ARG A 1 233 ? -3.161 6.997 15.126 1.00 92.81 233 ARG A C 1
ATOM 1827 O O . ARG A 1 233 ? -3.088 7.770 14.180 1.00 92.81 233 ARG A O 1
ATOM 1834 N N . LEU A 1 234 ? -2.510 5.833 15.167 1.00 92.94 234 LEU A N 1
ATOM 1835 C CA . LEU A 1 234 ? -1.735 5.316 14.036 1.00 92.94 234 LEU A CA 1
ATOM 1836 C C . LEU A 1 234 ? -2.615 5.082 12.802 1.00 92.94 234 LEU A C 1
ATOM 1838 O O . LEU A 1 234 ? -2.275 5.540 11.716 1.00 92.94 234 LEU A O 1
ATOM 1842 N N . ALA A 1 235 ? -3.765 4.420 12.965 1.00 95.19 235 ALA A N 1
ATOM 1843 C CA . ALA A 1 235 ? -4.713 4.213 11.869 1.00 95.19 235 ALA A CA 1
ATOM 1844 C C . ALA A 1 235 ? -5.250 5.529 11.294 1.00 95.19 235 ALA A C 1
ATOM 1846 O O . ALA A 1 235 ? -5.297 5.690 10.078 1.00 95.19 235 ALA A O 1
ATOM 1847 N N . GLN A 1 236 ? -5.615 6.476 12.158 1.00 94.94 236 GLN A N 1
ATOM 1848 C CA . GLN A 1 236 ? -6.113 7.783 11.740 1.00 94.94 236 GLN A CA 1
ATOM 1849 C C . GLN A 1 236 ? -5.025 8.605 11.035 1.00 94.94 236 GLN A C 1
ATOM 1851 O O . GLN A 1 236 ? -5.295 9.230 10.015 1.00 94.94 236 GLN A O 1
ATOM 1856 N N . GLY A 1 237 ? -3.790 8.580 11.544 1.00 93.94 237 GLY A N 1
ATOM 1857 C CA . GLY A 1 237 ? -2.658 9.310 10.968 1.00 93.94 237 GLY A CA 1
ATOM 1858 C C . GLY A 1 237 ? -2.301 8.869 9.547 1.00 93.94 237 GLY A C 1
ATOM 1859 O O . GLY A 1 237 ? -1.831 9.687 8.760 1.00 93.94 237 GLY A O 1
ATOM 1860 N N . ALA A 1 238 ? -2.596 7.618 9.177 1.00 94.75 238 ALA A N 1
ATOM 1861 C CA . ALA A 1 238 ? -2.399 7.127 7.814 1.00 94.75 238 ALA A CA 1
ATOM 1862 C C . ALA A 1 238 ? -3.238 7.889 6.769 1.00 94.75 238 ALA A C 1
ATOM 1864 O O . ALA A 1 238 ? -2.847 7.942 5.606 1.00 94.75 238 ALA A O 1
ATOM 1865 N N . VAL A 1 239 ? -4.342 8.543 7.163 1.00 94.50 239 VAL A N 1
ATOM 1866 C CA . VAL A 1 239 ? -5.150 9.391 6.262 1.00 94.50 239 VAL A CA 1
ATOM 1867 C C . VAL A 1 239 ? -4.320 10.528 5.661 1.00 94.50 239 VAL A C 1
ATOM 1869 O O . VAL A 1 239 ? -4.508 10.889 4.499 1.00 94.50 239 VAL A O 1
ATOM 1872 N N . GLU A 1 240 ? -3.360 11.066 6.414 1.00 93.19 240 GLU A N 1
ATOM 1873 C CA . GLU A 1 240 ? -2.520 12.172 5.946 1.00 93.19 240 GLU A CA 1
ATOM 1874 C C . GLU A 1 240 ? -1.583 11.758 4.808 1.00 93.19 240 GLU A C 1
ATOM 1876 O O . GLU A 1 240 ? -1.228 12.587 3.968 1.00 93.19 240 GLU A O 1
ATOM 1881 N N . LEU A 1 241 ? -1.249 10.467 4.746 1.00 92.88 241 LEU A N 1
ATOM 1882 C CA . LEU A 1 241 ? -0.345 9.869 3.767 1.00 92.88 241 LEU A CA 1
ATOM 1883 C C . LEU A 1 241 ? -1.060 9.441 2.473 1.00 92.88 241 LEU A C 1
ATOM 1885 O O . LEU A 1 241 ? -0.401 9.071 1.507 1.00 92.88 241 LEU A O 1
ATOM 1889 N N . VAL A 1 242 ? -2.396 9.502 2.430 1.00 92.25 242 VAL A N 1
ATOM 1890 C CA . VAL A 1 242 ? -3.183 9.166 1.234 1.00 92.25 242 VAL A CA 1
ATOM 1891 C C . VAL A 1 242 ? -2.892 10.164 0.110 1.00 92.25 242 VAL A C 1
ATOM 1893 O O . VAL A 1 242 ? -2.939 11.382 0.312 1.00 92.25 242 VAL A O 1
ATOM 1896 N N . PHE A 1 243 ? -2.681 9.654 -1.101 1.00 92.06 243 PHE A N 1
ATOM 1897 C CA . PHE A 1 243 ? -2.688 10.446 -2.331 1.00 92.06 243 PHE A CA 1
ATOM 1898 C C . PHE A 1 243 ? -4.127 10.804 -2.725 1.00 92.06 243 PHE A C 1
ATOM 1900 O O . PHE A 1 243 ? -4.763 10.152 -3.548 1.00 92.06 243 PHE A O 1
ATOM 1907 N N . ALA A 1 244 ? -4.667 11.833 -2.081 1.00 88.19 244 ALA A N 1
ATOM 1908 C CA . ALA A 1 244 ? -5.979 12.383 -2.388 1.00 88.19 244 ALA A CA 1
ATOM 1909 C C . ALA A 1 244 ? -6.047 13.865 -2.015 1.00 88.19 244 ALA A C 1
ATOM 1911 O O . ALA A 1 244 ? -5.209 14.362 -1.255 1.00 88.19 244 ALA A O 1
ATOM 1912 N N . ASP A 1 245 ? -7.061 14.547 -2.542 1.00 86.19 245 ASP A N 1
ATOM 1913 C CA . ASP A 1 245 ? -7.367 15.922 -2.167 1.00 86.19 245 ASP A CA 1
ATOM 1914 C C . ASP A 1 245 ? -7.854 16.044 -0.709 1.00 86.19 245 ASP A C 1
ATOM 1916 O O . ASP A 1 245 ? -8.151 15.062 -0.014 1.00 86.19 245 ASP A O 1
ATOM 1920 N N . ASP A 1 246 ? -7.922 17.289 -0.237 1.00 88.50 246 ASP A N 1
ATOM 1921 C CA . ASP A 1 246 ? -8.307 17.602 1.137 1.00 88.50 246 ASP A CA 1
ATOM 1922 C C . ASP A 1 246 ? -9.751 17.208 1.465 1.00 88.50 246 ASP A C 1
ATOM 1924 O O . ASP A 1 246 ? -10.039 16.880 2.619 1.00 88.50 246 ASP A O 1
ATOM 1928 N N . GLU A 1 247 ? -10.655 17.187 0.482 1.00 87.31 247 GLU A N 1
ATOM 1929 C CA . GLU A 1 247 ? -12.052 16.806 0.700 1.00 87.31 247 GLU A CA 1
ATOM 1930 C C . GLU A 1 247 ? -12.173 15.299 0.944 1.00 87.31 247 GLU A C 1
ATOM 1932 O O . GLU A 1 247 ? -12.854 14.874 1.885 1.00 87.31 247 GLU A O 1
ATOM 1937 N N . VAL A 1 248 ? -11.441 14.471 0.194 1.00 86.88 248 VAL A N 1
ATOM 1938 C CA . VAL A 1 248 ? -11.340 13.031 0.462 1.00 86.88 248 VAL A CA 1
ATOM 1939 C C . VAL A 1 248 ? -10.715 12.790 1.835 1.00 86.88 248 VAL A C 1
ATOM 1941 O O . VAL A 1 248 ? -11.277 12.040 2.637 1.00 86.88 248 VAL A O 1
ATOM 1944 N N . LYS A 1 249 ? -9.603 13.460 2.169 1.00 90.19 249 LYS A N 1
ATOM 1945 C CA . LYS A 1 249 ? -8.968 13.307 3.492 1.00 90.19 249 LYS A CA 1
ATOM 1946 C C . LYS A 1 249 ? -9.904 13.723 4.624 1.00 90.19 249 LYS A C 1
ATOM 1948 O O . LYS A 1 249 ? -10.017 13.013 5.620 1.00 90.19 249 LYS A O 1
ATOM 1953 N N . LYS A 1 250 ? -10.635 14.828 4.472 1.00 90.75 250 LYS A N 1
ATOM 1954 C CA . LYS A 1 250 ? -11.659 15.283 5.426 1.00 90.75 250 LYS A CA 1
ATOM 1955 C C . LYS A 1 250 ? -12.773 14.252 5.607 1.00 90.75 250 LYS A C 1
ATOM 1957 O O . LYS A 1 250 ? -13.168 13.980 6.738 1.00 90.75 250 LYS A O 1
ATOM 1962 N N . SER A 1 251 ? -13.221 13.633 4.520 1.00 89.44 251 SER A N 1
ATOM 1963 C CA . SER A 1 251 ? -14.220 12.558 4.549 1.00 89.44 251 SER A CA 1
ATOM 1964 C C . SER A 1 251 ? -13.731 11.343 5.332 1.00 89.44 251 SER A C 1
ATOM 1966 O O . SER A 1 251 ? -14.450 10.809 6.172 1.00 89.44 251 SER A O 1
ATOM 1968 N N . LEU A 1 252 ? -12.483 10.928 5.097 1.00 91.12 252 LEU A N 1
ATOM 1969 C CA . LEU A 1 252 ? -11.860 9.824 5.823 1.00 91.12 252 LEU A CA 1
ATOM 1970 C C . LEU A 1 252 ? -11.694 10.154 7.312 1.00 91.12 252 LEU A C 1
ATOM 1972 O O . LEU A 1 252 ? -12.018 9.318 8.153 1.00 91.12 252 LEU A O 1
ATOM 1976 N N . ARG A 1 253 ? -11.270 11.378 7.665 1.00 93.31 253 ARG A N 1
ATOM 1977 C CA . ARG A 1 253 ? -11.187 11.821 9.071 1.00 93.31 253 ARG A CA 1
ATOM 1978 C C . ARG A 1 253 ? -12.541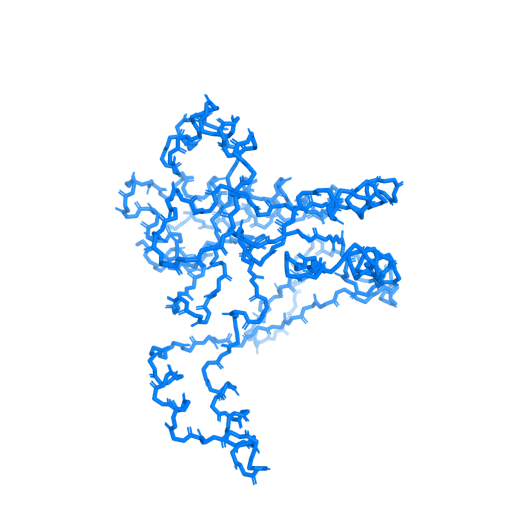 11.733 9.776 1.00 93.31 253 ARG A C 1
ATOM 1980 O O . ARG A 1 253 ? -12.591 11.219 10.891 1.00 93.31 253 ARG A O 1
ATOM 1987 N N . ALA A 1 254 ? -13.629 12.126 9.111 1.00 91.00 254 ALA A N 1
ATOM 1988 C CA . ALA A 1 254 ? -14.977 12.021 9.668 1.00 91.00 254 ALA A CA 1
ATOM 1989 C C . ALA A 1 254 ? -15.379 10.565 9.990 1.00 91.00 254 ALA A C 1
ATOM 1991 O O . ALA A 1 254 ? -16.033 10.317 11.001 1.00 91.00 254 ALA A O 1
ATOM 1992 N N . VAL A 1 255 ? -14.941 9.578 9.193 1.00 90.81 255 VAL A N 1
ATOM 1993 C CA . VAL A 1 255 ? -15.161 8.147 9.500 1.00 90.81 255 VAL A CA 1
ATOM 1994 C C . VAL A 1 255 ? -14.479 7.750 10.813 1.00 90.81 255 VAL A C 1
ATOM 1996 O O . VAL A 1 255 ? -15.070 7.040 11.627 1.00 90.81 255 VAL A O 1
ATOM 1999 N N . PHE A 1 256 ? -13.254 8.225 11.048 1.00 93.25 256 PHE A N 1
ATOM 2000 C CA . PHE A 1 256 ? -12.558 7.992 12.315 1.00 93.25 256 PHE A CA 1
ATOM 2001 C C . PHE A 1 256 ? -13.249 8.703 13.485 1.00 93.25 256 PHE A C 1
ATOM 2003 O O . PHE A 1 256 ? -13.421 8.097 14.540 1.00 93.25 256 PHE A O 1
ATOM 2010 N N . GLU A 1 257 ? -13.684 9.951 13.314 1.00 91.38 257 GLU A N 1
ATOM 2011 C CA . GLU A 1 257 ? -14.399 10.706 14.355 1.00 91.38 257 GLU A CA 1
ATOM 2012 C C . GLU A 1 257 ? -15.691 10.001 14.796 1.00 91.38 257 GLU A C 1
ATOM 2014 O O . GLU A 1 257 ? -15.943 9.870 15.996 1.00 91.38 257 GLU A O 1
ATOM 2019 N N . LEU A 1 258 ? -16.463 9.468 13.843 1.00 88.75 258 LEU A N 1
ATOM 2020 C CA . LEU A 1 258 ? -17.657 8.668 14.128 1.00 88.75 258 LEU A CA 1
ATOM 2021 C C . LEU A 1 258 ? -17.314 7.393 14.914 1.00 88.75 258 LEU A C 1
ATOM 2023 O O . LEU A 1 258 ? -17.919 7.122 15.951 1.00 88.75 258 LEU A O 1
ATOM 2027 N N . ALA A 1 259 ? -16.295 6.646 14.481 1.00 87.38 259 ALA A N 1
ATOM 2028 C CA . ALA A 1 259 ? -15.870 5.428 15.171 1.00 87.38 259 ALA A CA 1
ATOM 2029 C C . ALA A 1 259 ? -15.338 5.695 16.595 1.00 87.38 259 ALA A C 1
ATOM 2031 O O . ALA A 1 259 ? -15.514 4.871 17.499 1.00 87.38 259 ALA A O 1
ATOM 2032 N N . ALA A 1 260 ? -14.699 6.848 16.822 1.00 85.88 260 ALA A N 1
ATOM 2033 C CA . ALA A 1 260 ? -14.248 7.258 18.150 1.00 85.88 260 ALA A CA 1
ATOM 2034 C C . ALA A 1 260 ? -15.430 7.505 19.103 1.00 85.88 260 ALA A C 1
ATOM 2036 O O . ALA A 1 260 ? -15.377 7.083 20.259 1.00 85.88 260 ALA A O 1
ATOM 2037 N N . ALA A 1 261 ? -16.505 8.134 18.618 1.00 77.81 261 ALA A N 1
ATOM 2038 C CA . ALA A 1 261 ? -17.714 8.386 19.404 1.00 77.81 261 ALA A CA 1
ATOM 2039 C C . ALA A 1 261 ? -18.442 7.086 19.801 1.00 77.81 261 ALA A C 1
ATOM 2041 O O . ALA A 1 261 ? -18.897 6.948 20.938 1.00 77.81 261 ALA A O 1
ATOM 2042 N N . GLU A 1 262 ? -18.490 6.101 18.901 1.00 72.62 262 GLU A N 1
ATOM 2043 C CA . GLU A 1 262 ? -19.073 4.778 19.175 1.00 72.62 262 GLU A CA 1
ATOM 2044 C C . GLU A 1 262 ? -18.250 3.976 20.196 1.00 72.62 262 GLU A C 1
ATOM 2046 O O . GLU A 1 262 ? -18.807 3.284 21.041 1.00 72.62 262 GLU A O 1
ATOM 2051 N N . THR A 1 263 ? -16.921 4.114 20.182 1.00 63.12 263 THR A N 1
ATOM 2052 C CA . THR A 1 263 ? -16.026 3.383 21.100 1.00 63.12 263 THR A CA 1
ATOM 2053 C C . THR A 1 263 ? -16.005 3.976 22.521 1.00 63.12 263 THR A C 1
ATOM 2055 O O . THR A 1 263 ? -15.637 3.284 23.465 1.00 63.12 263 THR A O 1
ATOM 2058 N N . LEU A 1 264 ? -16.374 5.252 22.695 1.00 47.12 264 LEU A N 1
ATOM 2059 C CA . LEU A 1 264 ? -16.431 5.939 24.000 1.00 47.12 264 LEU A CA 1
ATOM 2060 C C . LEU A 1 264 ? -17.775 5.772 24.728 1.00 47.12 264 LEU A C 1
ATOM 2062 O O . LEU A 1 264 ? -17.894 6.162 25.888 1.00 47.12 264 LEU A O 1
ATOM 2066 N N . THR A 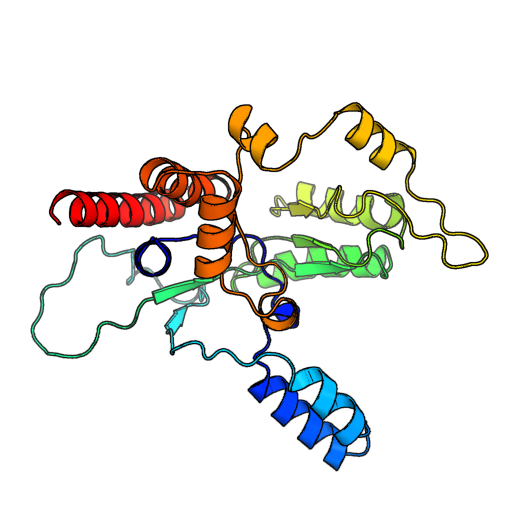1 265 ? -18.782 5.219 24.051 1.00 43.72 265 THR A N 1
ATOM 2067 C CA . THR A 1 265 ? -20.130 4.989 24.596 1.00 43.72 265 THR A CA 1
ATOM 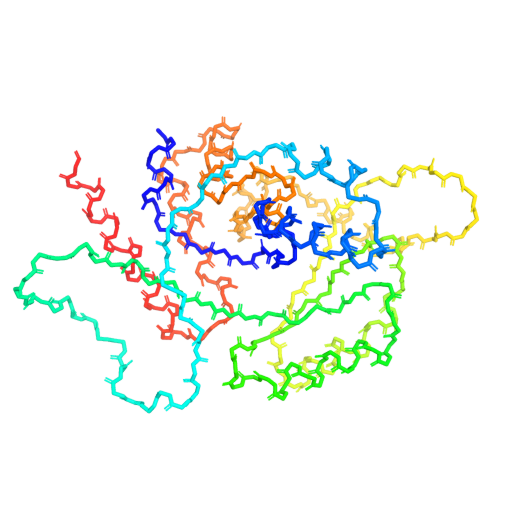2068 C C . THR A 1 265 ? -20.400 3.520 24.950 1.00 43.72 265 THR A C 1
ATOM 2070 O O . THR A 1 265 ? -21.444 3.226 25.533 1.00 43.72 265 THR A O 1
ATOM 2073 N N . SER A 1 266 ? -19.452 2.620 24.654 1.00 41.19 266 SER A N 1
ATOM 2074 C CA . SER A 1 266 ? -19.460 1.179 24.965 1.00 41.19 266 SER A CA 1
ATOM 2075 C C . SER A 1 266 ? -18.458 0.813 26.056 1.00 41.19 266 SER A C 1
ATOM 2077 O O . SER A 1 266 ? -18.804 -0.010 26.928 1.00 41.19 266 SER A O 1
#

pLDDT: mean 76.04, std 20.1, range [29.31, 98.0]

Sequence (266 aa):
MREWCVALPKVELHAHLNGSVRNSTLLELAKELGDKGVIVFEDVKDVIMKSLKSVEDVDVVLFDSNLRNDEKLSSTPMTDLGGDRKRKRIYVRLLLSIDRRETTSAALDTVNLAMEMKDQGVIGIDLSGNPVVGEWETYLPALEHAKELGIPTTIHCGEVWKHIQISSKHIVPNRKEIQAMLDFCPQRLADLYNAKHPLSICTDDSGLFSTSLSNEYYLVASTFGLSKTELFRLAQGAVELVFADDEVKKSLRAVFELAAAETLTS

Secondary structure (DSSP, 8-state):
-HHHHHHS------B-TGGG--HHHHHHHHHHHHHTTSS-HHHHHHHHTS--------EEEEPPTTS-SS-----S----------PPEEEE-EEEEEETTS-HHHHHHHHHHHHHTGGGTEEEEEEES-TTSS-HHHHHHHHHHHHHTT--EEE--S--S-----SSS-----HHHHHHHHHT----HHHHHHTT-------BSHHHHT--HHHHHHHHHHHHT--HHHHHHHHHHGGGGSSS-HHHHHHHHHHHHHHHHHHT--

Organism: Triticum turgidum subsp. durum (NCBI:txid4567)

Radius of gyration: 21.3 Å; chains: 1; bounding box: 66×48×47 Å

InterPro domains:
  IPR001365 Adenosine deaminase domain [PF00962] (189-253)
  IPR006330 Adenosine/adenine deaminase [PTHR11409] (85-189)
  IPR032466 Metal-dependent hydrolase [SSF51556] (4-258)

Foldseek 3Di:
DLVLLVVFDFDADAADPVLADALVVVLVVLVVCVVVVNDVSVVVNVVSPPADDDDDDADEDFDALPPPDPPPPPPDPDDDDDDDPPGDYDYDADAQEDEQQDFLVVLLVSLVVLVVCVNRRRQAYEYDYDQQHHDPVRNVVSVVVSVVVVGDYYYDPPPDPDDPPPDDDDRDHPCVRSVVVVVVVPDPPLVCVVVVPQDHFHCNSCSNVNHDSSRSLVCVCVVNVDDPVSSLCNRLSVLVVDSDDPVVSVSSNVVSVVVVVVVVVD